Protein AF-A0A960HYE5-F1 (afdb_monomer)

Mean predicted aligned error: 8.83 Å

Secondary structure (DSSP, 8-state):
-----EEHHHHHHTSTT-EEES-TT-EE-EEESSTTT--TTEEEE--B-SS-BGGGGHHHHHHTT--EEEE-HHHHHHHHHHHHHHGGGSTTTT--EEE-S-HHHHHHHHHHHHTT-GGGGS------SSS-HHHHHHHHHHHHHHTT---EEEETTEEEETTEEE--SSSSPPSP-

Nearest PDB structures (foldseek):
  8g6p-assembly1_A  TM=8.801E-01  e=1.169E-14  Mycolicibacterium thermoresistibile
  2wtz-assembly4_D  TM=8.494E-01  e=2.724E-14  Mycobacterium tuberculosis H37Rv
  2xja-assembly1_A  TM=8.613E-01  e=2.046E-13  Mycobacterium tuberculosis H37Rv
  2xja-assembly3_C  TM=9.078E-01  e=6.599E-13  Mycobacterium tuberculosis H37Rv
  2xja-assembly4_D  TM=9.021E-01  e=9.750E-13  Mycobacterium tuberculosis H37Rv

Solvent-accessible surface area (backbone atoms only — not comparable to full-atom values): 9782 Å² total; per-residue (Å²): 123,77,57,56,67,41,35,46,44,64,54,25,77,73,38,89,79,35,40,69,46,70,60,38,78,47,57,34,47,47,40,22,65,50,43,90,72,30,42,74,33,13,27,34,40,34,40,79,52,100,87,50,55,31,70,82,40,44,52,54,18,45,75,38,28,30,61,31,36,30,22,25,68,68,52,51,50,53,36,48,54,41,19,71,74,56,36,86,76,23,76,57,32,87,50,18,30,42,34,25,82,44,39,72,74,43,42,53,58,52,34,32,57,39,40,57,37,60,69,82,78,46,92,82,84,89,74,79,68,97,67,63,36,67,58,52,53,52,51,51,51,52,52,37,52,75,69,73,41,89,53,70,49,74,28,84,92,17,34,32,51,76,83,48,80,42,91,51,98,43,50,68,72,72,69,69,80

Foldseek 3Di:
DFPPWDFQLRLQVQAPQKDKDADRRQTAQAEDADLVPAAARHAHEQADDPVDTSLVCLQSNVVRHHQEYEEEPVSVVVLDVQCVVVPCPGRNRRRMYTYHNHSLVCLQVSLCVRRVNVCVVDPDDDADDPDCSVVVQVVVVVVCVVVVHWDWDAAPQAIDTSRDGDHDPHRDDRRGD

Radius of gyration: 18.98 Å; Cα contacts (8 Å, |Δi|>4): 318; chains: 1; bounding box: 50×33×46 Å

Structure (mmCIF, N/CA/C/O backbone):
data_AF-A0A960HYE5-F1
#
_entry.id   AF-A0A960HYE5-F1
#
loop_
_atom_site.group_PDB
_atom_site.id
_atom_site.type_symbol
_atom_site.label_atom_id
_atom_site.label_alt_id
_atom_site.label_comp_id
_atom_site.label_asym_id
_atom_site.label_entity_id
_atom_site.label_seq_id
_atom_site.pdbx_PDB_ins_code
_atom_site.Cartn_x
_atom_site.Cartn_y
_atom_site.Cartn_z
_atom_site.occupancy
_atom_site.B_iso_or_equiv
_atom_site.auth_seq_id
_atom_site.auth_comp_id
_atom_site.auth_asym_id
_atom_site.auth_atom_id
_atom_site.pdbx_PDB_model_num
ATOM 1 N N . MET A 1 1 ? -9.010 -11.011 6.725 1.00 46.66 1 MET A N 1
ATOM 2 C CA . MET A 1 1 ? -9.413 -11.513 5.393 1.00 46.66 1 MET A CA 1
ATOM 3 C C . MET A 1 1 ? -8.390 -10.984 4.408 1.00 46.66 1 MET A C 1
ATOM 5 O O . MET A 1 1 ? -8.174 -9.784 4.412 1.00 46.66 1 MET A O 1
ATOM 9 N N . ASN A 1 2 ? -7.691 -11.858 3.686 1.00 51.50 2 ASN A N 1
ATOM 10 C CA . ASN A 1 2 ? -6.667 -11.463 2.716 1.00 51.50 2 ASN A CA 1
ATOM 11 C C . ASN A 1 2 ? -7.295 -11.556 1.316 1.00 51.50 2 ASN A C 1
ATOM 13 O O . ASN A 1 2 ? -7.945 -12.566 1.046 1.00 51.50 2 ASN A O 1
ATOM 17 N N . ALA A 1 3 ? -7.150 -10.542 0.454 1.00 63.94 3 ALA A N 1
ATOM 18 C CA . ALA A 1 3 ? -7.816 -10.501 -0.861 1.00 63.94 3 ALA A CA 1
ATOM 19 C C . ALA A 1 3 ? -7.322 -11.582 -1.844 1.00 63.94 3 ALA A C 1
ATOM 21 O O . ALA A 1 3 ? -7.897 -11.765 -2.914 1.00 63.94 3 ALA A O 1
ATOM 22 N N . GLY A 1 4 ? -6.266 -12.311 -1.473 1.00 80.25 4 GLY A N 1
ATOM 23 C CA . GLY A 1 4 ? -5.481 -13.107 -2.404 1.00 80.25 4 GLY A CA 1
ATOM 24 C C . GLY A 1 4 ? -4.597 -12.205 -3.279 1.00 80.25 4 GLY A C 1
ATOM 25 O O . GLY A 1 4 ? -4.815 -10.996 -3.335 1.00 80.25 4 GLY A O 1
ATOM 26 N N . PRO A 1 5 ? -3.571 -12.757 -3.943 1.00 90.19 5 PRO A N 1
ATOM 27 C CA . PRO A 1 5 ? -2.704 -11.965 -4.809 1.00 90.19 5 PRO A CA 1
ATOM 28 C C . PRO A 1 5 ? -3.471 -11.395 -6.015 1.00 90.19 5 PRO A C 1
ATOM 30 O O . PRO A 1 5 ? -4.193 -12.134 -6.690 1.00 90.19 5 PRO A O 1
ATOM 33 N N . ILE A 1 6 ? -3.279 -10.109 -6.316 1.00 94.38 6 ILE A N 1
ATOM 34 C CA . ILE A 1 6 ? -3.925 -9.383 -7.425 1.00 94.38 6 ILE A CA 1
ATOM 35 C C . ILE A 1 6 ? -2.892 -9.121 -8.520 1.00 94.38 6 ILE A C 1
ATOM 37 O O . ILE A 1 6 ? -1.729 -8.864 -8.219 1.00 94.38 6 ILE A O 1
ATOM 41 N N . ARG A 1 7 ? -3.287 -9.194 -9.797 1.00 96.88 7 ARG A N 1
ATOM 42 C CA . ARG A 1 7 ? -2.372 -8.857 -10.896 1.00 96.88 7 ARG A CA 1
ATOM 43 C C . ARG A 1 7 ? -2.086 -7.356 -10.945 1.00 96.88 7 ARG A C 1
ATOM 45 O O . ARG A 1 7 ? -2.981 -6.545 -10.711 1.00 96.88 7 ARG A O 1
ATOM 52 N N . LEU A 1 8 ? -0.861 -6.986 -11.299 1.00 97.00 8 LEU A N 1
ATOM 53 C CA . LEU A 1 8 ? -0.436 -5.588 -11.349 1.00 97.00 8 LEU A CA 1
ATOM 54 C C . LEU A 1 8 ? -1.254 -4.755 -12.351 1.00 97.00 8 LEU A C 1
ATOM 56 O O . LEU A 1 8 ? -1.610 -3.619 -12.052 1.00 97.00 8 LEU A O 1
ATOM 60 N N . ASP A 1 9 ? -1.622 -5.333 -13.496 1.00 97.00 9 ASP A N 1
ATOM 61 C CA . ASP A 1 9 ? -2.493 -4.690 -14.489 1.00 97.00 9 ASP A CA 1
ATOM 62 C C . ASP A 1 9 ? -3.921 -4.435 -13.979 1.00 97.00 9 ASP A C 1
ATOM 64 O O . ASP A 1 9 ? -4.491 -3.371 -14.219 1.00 97.00 9 ASP A O 1
ATOM 68 N N . GLN A 1 10 ? -4.484 -5.367 -13.211 1.00 95.75 10 GLN A N 1
ATOM 69 C CA . GLN A 1 10 ? -5.780 -5.196 -12.550 1.00 95.75 10 GLN A CA 1
ATOM 70 C C . GLN A 1 10 ? -5.730 -4.118 -11.463 1.00 95.75 10 GLN A C 1
ATOM 72 O O . GLN A 1 10 ? -6.685 -3.352 -11.299 1.00 95.75 10 GLN A O 1
ATOM 77 N N . LEU A 1 11 ? -4.619 -4.058 -10.723 1.00 95.00 11 LEU A N 1
ATOM 78 C CA . LEU A 1 11 ? -4.386 -3.021 -9.724 1.00 95.00 11 LEU A CA 1
ATOM 79 C C . LEU A 1 11 ? -4.294 -1.639 -10.388 1.00 95.00 11 LEU A C 1
ATOM 81 O O . LEU A 1 11 ? -4.984 -0.721 -9.950 1.00 95.00 11 LEU A O 1
ATOM 85 N N . ALA A 1 12 ? -3.529 -1.513 -11.478 1.00 96.19 12 ALA A N 1
ATOM 86 C CA . ALA A 1 12 ? -3.415 -0.277 -12.252 1.00 96.19 12 ALA A CA 1
ATOM 87 C C . ALA A 1 12 ? -4.769 0.191 -12.803 1.00 96.19 12 ALA A C 1
ATOM 89 O O . ALA A 1 12 ? -5.129 1.350 -12.640 1.00 96.19 12 ALA A O 1
ATOM 90 N N . ALA A 1 13 ? -5.577 -0.717 -13.358 1.00 95.31 13 ALA A N 1
ATOM 91 C CA . ALA A 1 13 ? -6.904 -0.384 -13.884 1.00 95.31 13 ALA A CA 1
ATOM 92 C C . ALA A 1 13 ? -7.879 0.176 -12.826 1.00 95.31 13 ALA A C 1
ATOM 94 O O . ALA A 1 13 ? -8.899 0.768 -13.174 1.00 95.31 13 ALA A O 1
ATOM 95 N N . SER A 1 14 ? -7.584 -0.017 -11.537 1.00 91.94 14 SER A N 1
ATOM 96 C CA . SER A 1 14 ? -8.400 0.466 -10.418 1.00 91.94 14 SER A CA 1
ATOM 97 C C . SER A 1 14 ? -7.928 1.808 -9.844 1.00 91.94 14 SER A C 1
ATOM 99 O O . SER A 1 14 ? -8.528 2.293 -8.882 1.00 91.94 14 SER A O 1
ATOM 101 N N . ILE A 1 15 ? -6.850 2.385 -10.382 1.00 94.12 15 ILE A N 1
ATOM 102 C CA . ILE A 1 15 ? -6.220 3.614 -9.894 1.00 94.12 15 ILE A CA 1
ATOM 103 C C . ILE A 1 15 ? -6.166 4.612 -11.049 1.00 94.12 15 ILE A C 1
ATOM 105 O O . ILE A 1 15 ? -5.598 4.344 -12.105 1.00 94.12 15 ILE A O 1
ATOM 109 N N . GLU A 1 16 ? -6.772 5.780 -10.856 1.00 92.31 16 GLU A N 1
ATOM 110 C CA . GLU A 1 16 ? -6.811 6.815 -11.886 1.00 92.31 16 GLU A CA 1
ATOM 111 C C . GLU A 1 16 ? -5.399 7.309 -12.234 1.00 92.31 16 GLU A C 1
ATOM 113 O O . GLU A 1 16 ? -4.594 7.618 -11.355 1.00 92.31 16 GLU A O 1
ATOM 118 N N . GLY A 1 17 ? -5.093 7.354 -13.533 1.00 93.25 17 GLY A N 1
ATOM 119 C CA . GLY A 1 17 ? -3.786 7.775 -14.040 1.00 93.25 17 GLY A CA 1
ATOM 120 C C . GLY A 1 17 ? -2.656 6.763 -13.829 1.00 93.25 17 GLY A C 1
ATOM 121 O O . GLY A 1 17 ? -1.512 7.084 -14.142 1.00 93.25 17 GLY A O 1
ATOM 122 N N . ALA A 1 18 ? -2.944 5.561 -13.316 1.00 96.50 18 ALA A N 1
ATOM 123 C CA . ALA A 1 18 ? -1.938 4.520 -13.171 1.00 96.50 18 ALA A CA 1
ATOM 124 C C . ALA A 1 18 ? -1.653 3.802 -14.497 1.00 96.50 18 ALA A C 1
ATOM 126 O O . ALA A 1 18 ? -2.545 3.556 -15.310 1.00 96.50 18 ALA A O 1
ATOM 127 N N . MET A 1 19 ? -0.397 3.412 -14.686 1.00 96.94 19 MET A N 1
ATOM 128 C CA . MET A 1 19 ? 0.080 2.630 -15.820 1.00 96.94 19 MET A CA 1
ATOM 129 C C . MET A 1 19 ? 0.977 1.494 -15.335 1.00 96.94 19 MET A C 1
ATOM 131 O O . MET A 1 19 ? 1.519 1.532 -14.230 1.00 96.94 19 MET A O 1
ATOM 135 N N . VAL A 1 20 ? 1.150 0.478 -16.177 1.00 96.56 20 VAL A N 1
ATOM 136 C CA . VAL A 1 20 ? 2.101 -0.606 -15.926 1.00 96.56 20 VAL A CA 1
ATOM 137 C C . VAL A 1 20 ? 3.282 -0.477 -16.875 1.00 96.56 20 VAL A C 1
ATOM 139 O O . VAL A 1 20 ? 3.093 -0.343 -18.082 1.00 96.56 20 VAL A O 1
ATOM 142 N N . SER A 1 21 ? 4.487 -0.577 -16.323 1.00 94.00 21 SER A N 1
ATOM 143 C CA . SER A 1 21 ? 5.726 -0.785 -17.069 1.00 94.00 21 SER A CA 1
ATOM 144 C C . SER A 1 21 ? 6.270 -2.185 -16.766 1.00 94.00 21 SER A C 1
ATOM 146 O O . SER A 1 21 ? 6.316 -2.596 -15.607 1.00 94.00 21 SER A O 1
ATOM 148 N N . GLY A 1 22 ? 6.653 -2.949 -17.792 1.00 91.25 22 GLY A N 1
ATOM 149 C CA . GLY A 1 22 ? 7.075 -4.349 -17.646 1.00 91.25 22 GLY A CA 1
ATOM 150 C C . GLY A 1 22 ? 5.911 -5.352 -17.607 1.00 91.25 22 GLY A C 1
ATOM 151 O O . GLY A 1 22 ? 4.874 -5.142 -18.237 1.00 91.25 22 GLY A O 1
ATOM 152 N N . ASP A 1 23 ? 6.093 -6.477 -16.908 1.00 93.25 23 ASP A N 1
ATOM 153 C CA . ASP A 1 23 ? 5.102 -7.563 -16.866 1.00 93.25 23 ASP A CA 1
ATOM 154 C C . ASP A 1 23 ? 3.913 -7.251 -15.938 1.00 93.25 23 ASP A C 1
ATOM 156 O O . ASP A 1 23 ? 3.986 -7.394 -14.718 1.00 93.25 23 ASP A O 1
ATOM 160 N N . GLY A 1 24 ? 2.773 -6.884 -16.526 1.00 93.75 24 GLY A N 1
ATOM 161 C CA . GLY A 1 24 ? 1.528 -6.644 -15.791 1.00 93.75 24 GLY A CA 1
ATOM 162 C C . GLY A 1 24 ? 0.830 -7.892 -15.247 1.00 93.75 24 GLY A C 1
ATOM 163 O O . GLY A 1 24 ? -0.105 -7.763 -14.455 1.00 93.75 24 GLY A O 1
ATOM 164 N N . ALA A 1 25 ? 1.245 -9.100 -15.641 1.00 96.06 25 ALA A N 1
ATOM 165 C CA . ALA A 1 25 ? 0.668 -10.343 -15.135 1.00 96.06 25 ALA A CA 1
ATOM 166 C C . ALA A 1 25 ? 1.220 -10.759 -13.763 1.00 96.06 25 ALA A C 1
ATOM 168 O O . ALA A 1 25 ? 0.642 -11.655 -13.134 1.00 96.06 25 ALA A O 1
ATOM 169 N N . VAL A 1 26 ? 2.282 -10.101 -13.278 1.00 96.31 26 VAL A N 1
ATOM 170 C CA . VAL A 1 26 ? 2.828 -10.342 -11.940 1.00 96.31 26 VAL A CA 1
ATOM 171 C C . VAL A 1 26 ? 1.752 -10.137 -10.877 1.00 96.31 26 VAL A C 1
ATOM 173 O O . VAL A 1 26 ? 0.925 -9.226 -10.965 1.00 96.31 26 VAL A O 1
ATOM 176 N N . LYS A 1 27 ? 1.743 -11.011 -9.870 1.00 96.25 27 LYS A N 1
ATOM 177 C CA . LYS A 1 27 ? 0.773 -10.966 -8.777 1.00 96.25 27 LYS A CA 1
ATOM 178 C C . LYS A 1 27 ? 1.406 -10.364 -7.534 1.00 96.25 27 LYS A C 1
ATOM 180 O O . LYS A 1 27 ? 2.433 -10.860 -7.084 1.00 96.25 27 LYS A O 1
ATOM 185 N N . VAL A 1 28 ? 0.747 -9.364 -6.964 1.00 95.56 28 VAL A N 1
ATOM 186 C CA . VAL A 1 28 ? 1.149 -8.680 -5.733 1.00 95.56 28 VAL A CA 1
ATOM 187 C C . VAL A 1 28 ? 0.170 -8.990 -4.605 1.00 95.56 28 VAL A C 1
ATOM 189 O O . VAL A 1 28 ? -1.043 -9.042 -4.823 1.00 95.56 28 VAL A O 1
ATOM 192 N N . SER A 1 29 ? 0.687 -9.234 -3.401 1.00 91.31 29 SER A N 1
ATOM 193 C CA . SER A 1 29 ? -0.123 -9.619 -2.235 1.00 91.31 29 SER A CA 1
ATOM 194 C C . SER A 1 29 ? -0.239 -8.548 -1.155 1.00 91.31 29 SER A C 1
ATOM 196 O O . SER A 1 29 ? -1.277 -8.476 -0.500 1.00 91.31 29 SER A O 1
ATOM 198 N N . ARG A 1 30 ? 0.803 -7.741 -0.941 1.00 92.31 30 ARG A N 1
ATOM 199 C CA . ARG A 1 30 ? 0.840 -6.659 0.062 1.00 92.31 30 ARG A CA 1
ATOM 200 C C . ARG A 1 30 ? 1.613 -5.450 -0.475 1.00 92.31 30 ARG A C 1
ATOM 202 O O . ARG A 1 30 ? 2.126 -5.517 -1.592 1.00 92.31 30 ARG A O 1
ATOM 209 N N . LEU A 1 31 ? 1.669 -4.360 0.290 1.00 94.56 31 LEU A N 1
ATOM 210 C CA . LEU A 1 31 ? 2.230 -3.073 -0.121 1.00 94.56 31 LEU A CA 1
ATOM 211 C C . LEU A 1 31 ? 3.345 -2.623 0.830 1.00 94.56 31 LEU A C 1
ATOM 213 O O . LEU A 1 31 ? 3.115 -1.771 1.653 1.00 94.56 31 LEU A O 1
ATOM 217 N N . ALA A 1 32 ? 4.586 -3.072 0.744 1.00 93.12 32 ALA A N 1
ATOM 218 C CA . ALA A 1 32 ? 5.593 -2.564 1.685 1.00 93.12 32 ALA A CA 1
ATOM 219 C C . ALA A 1 32 ? 6.054 -1.122 1.354 1.00 93.12 32 ALA A C 1
ATOM 221 O O . ALA A 1 32 ? 6.344 -0.811 0.201 1.00 93.12 32 ALA A O 1
ATOM 222 N N . MET A 1 33 ? 6.195 -0.249 2.360 1.00 91.00 33 MET A N 1
ATOM 223 C CA . MET A 1 33 ? 6.845 1.076 2.227 1.00 91.00 33 MET A CA 1
ATOM 224 C C . MET A 1 33 ? 8.255 1.121 2.833 1.00 91.00 33 MET A C 1
ATOM 226 O O . MET A 1 33 ? 9.074 1.948 2.438 1.00 91.00 33 MET A O 1
ATOM 230 N N . ASP A 1 34 ? 8.547 0.245 3.794 1.00 91.06 34 ASP A N 1
ATOM 231 C CA . ASP A 1 34 ? 9.875 0.078 4.381 1.00 91.06 34 ASP A CA 1
ATOM 232 C C . ASP A 1 34 ? 10.519 -1.167 3.774 1.00 91.06 34 ASP A C 1
ATOM 234 O O . ASP A 1 34 ? 9.966 -2.265 3.859 1.00 91.06 34 ASP A O 1
ATOM 238 N N . SER A 1 35 ? 11.696 -1.019 3.157 1.00 91.38 35 SER A N 1
ATOM 239 C CA . SER A 1 35 ? 12.356 -2.145 2.496 1.00 91.38 35 SER A CA 1
ATOM 240 C C . SER A 1 35 ? 12.697 -3.270 3.470 1.00 91.38 35 SER A C 1
ATOM 242 O O . SER A 1 35 ? 12.802 -4.414 3.042 1.00 91.38 35 SER A O 1
ATOM 244 N N . ARG A 1 36 ? 12.837 -2.976 4.769 1.00 91.75 36 ARG A N 1
ATOM 245 C CA . ARG A 1 36 ? 13.118 -3.958 5.829 1.00 91.75 36 ARG A CA 1
ATOM 246 C C . ARG A 1 36 ? 11.906 -4.816 6.190 1.00 91.75 36 ARG A C 1
ATOM 248 O O . ARG A 1 36 ? 12.086 -5.878 6.773 1.00 91.75 36 ARG A O 1
ATOM 255 N N . GLU A 1 37 ? 10.703 -4.353 5.862 1.00 91.75 37 GLU A N 1
ATOM 256 C CA . GLU A 1 37 ? 9.435 -5.038 6.143 1.00 91.75 37 GLU A CA 1
ATOM 257 C C . GLU A 1 37 ? 8.880 -5.782 4.921 1.00 91.75 37 GLU A C 1
ATOM 259 O O . GLU A 1 37 ? 7.870 -6.475 5.032 1.00 91.75 37 GLU A O 1
ATOM 264 N N . VAL A 1 38 ? 9.544 -5.660 3.767 1.00 95.31 38 VAL A N 1
ATOM 265 C CA . VAL A 1 38 ? 9.184 -6.368 2.535 1.00 95.31 38 VAL A CA 1
ATOM 266 C C . VAL A 1 38 ? 9.215 -7.877 2.752 1.00 95.31 38 VAL A C 1
ATOM 268 O O . VAL A 1 38 ? 10.191 -8.427 3.268 1.00 95.31 38 VAL A O 1
ATOM 271 N N . LEU A 1 39 ? 8.167 -8.543 2.275 1.00 93.38 39 LEU A N 1
ATOM 272 C CA . LEU A 1 39 ? 8.074 -9.991 2.180 1.00 93.38 39 LEU A CA 1
ATOM 273 C C . LEU A 1 39 ? 7.969 -10.451 0.714 1.00 93.38 39 LEU A C 1
ATOM 275 O O . LEU A 1 39 ? 7.611 -9.669 -0.173 1.00 93.38 39 LEU A O 1
ATOM 279 N N . PRO A 1 40 ? 8.241 -11.741 0.433 1.00 94.94 40 PRO A N 1
ATOM 280 C CA . PRO A 1 40 ? 8.040 -12.309 -0.893 1.00 94.94 40 PRO A CA 1
ATOM 281 C C . PRO A 1 40 ? 6.613 -12.098 -1.418 1.00 94.94 40 PRO A C 1
ATOM 283 O O . PRO A 1 40 ? 5.646 -12.533 -0.792 1.00 94.94 40 PRO A O 1
ATOM 286 N N . GLY A 1 41 ? 6.497 -11.488 -2.601 1.00 93.88 41 GLY A N 1
ATOM 287 C CA . GLY A 1 41 ? 5.209 -11.196 -3.249 1.00 93.88 41 GLY A CA 1
ATOM 288 C C . GLY A 1 41 ? 4.693 -9.771 -3.035 1.00 93.88 41 GLY A C 1
ATOM 289 O O . GLY A 1 41 ? 3.614 -9.430 -3.528 1.00 93.88 41 GLY A O 1
ATOM 290 N N . ASP A 1 42 ? 5.444 -8.928 -2.331 1.00 95.94 42 ASP A N 1
ATOM 291 C CA . ASP A 1 42 ? 5.020 -7.563 -2.043 1.00 95.94 42 ASP A CA 1
ATOM 292 C C . ASP A 1 42 ? 5.262 -6.607 -3.218 1.00 95.94 42 ASP A C 1
ATOM 294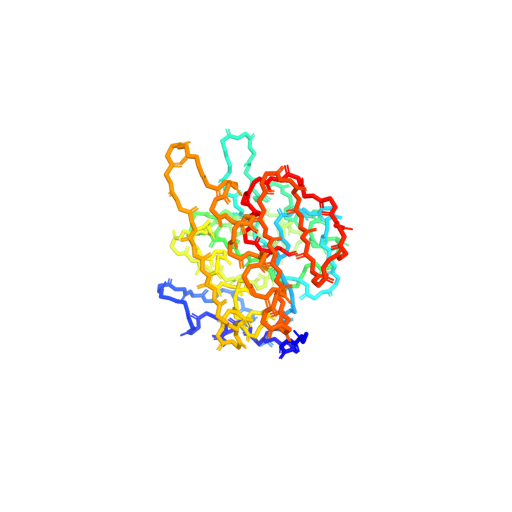 O O . ASP A 1 42 ? 6.198 -6.747 -4.012 1.00 95.94 42 ASP A O 1
ATOM 298 N N . LEU A 1 43 ? 4.396 -5.600 -3.299 1.00 96.69 43 LEU A N 1
ATOM 299 C CA . LEU A 1 43 ? 4.596 -4.379 -4.064 1.00 96.69 43 LEU A CA 1
ATOM 300 C C . LEU A 1 43 ? 5.345 -3.384 -3.174 1.00 96.69 43 LEU A C 1
ATOM 302 O O . LEU A 1 43 ? 4.814 -2.978 -2.144 1.00 96.69 43 LEU A O 1
ATOM 306 N N . PHE A 1 44 ? 6.554 -2.978 -3.553 1.00 96.88 44 PHE A N 1
ATOM 307 C CA . PHE A 1 44 ? 7.307 -1.983 -2.787 1.00 96.88 44 PHE A CA 1
ATOM 308 C C . PHE A 1 44 ? 6.993 -0.563 -3.269 1.00 96.88 44 PHE A C 1
ATOM 310 O O . PHE A 1 44 ? 7.216 -0.238 -4.434 1.00 96.88 44 PHE A O 1
ATOM 317 N N . ALA A 1 45 ? 6.482 0.292 -2.387 1.00 95.88 45 ALA A N 1
ATOM 318 C CA . ALA A 1 45 ? 6.159 1.678 -2.698 1.00 95.88 45 ALA A CA 1
ATOM 319 C C . ALA A 1 45 ? 7.372 2.596 -2.515 1.00 95.88 45 ALA A C 1
ATOM 321 O O . ALA A 1 45 ? 7.808 2.881 -1.399 1.00 95.88 45 ALA A O 1
ATOM 322 N N . CYS A 1 46 ? 7.877 3.129 -3.625 1.00 93.50 46 CYS A N 1
ATOM 323 C CA . CYS A 1 46 ? 8.966 4.095 -3.644 1.00 93.50 46 CYS A CA 1
ATOM 324 C C . CYS A 1 46 ? 8.426 5.497 -3.345 1.00 93.50 46 CYS A C 1
ATOM 326 O O . CYS A 1 46 ? 8.292 6.346 -4.224 1.00 93.50 46 CYS A O 1
ATOM 328 N N . VAL A 1 47 ? 8.075 5.737 -2.084 1.00 89.94 47 VAL A N 1
ATOM 329 C CA . VAL A 1 47 ? 7.576 7.040 -1.645 1.00 89.94 47 VAL A CA 1
ATOM 330 C C . VAL A 1 47 ? 8.739 8.024 -1.539 1.00 89.94 47 VAL A C 1
ATOM 332 O O . VAL A 1 47 ? 9.719 7.774 -0.835 1.00 89.94 47 VAL A O 1
ATOM 335 N N . ARG A 1 48 ? 8.614 9.190 -2.176 1.00 82.50 48 ARG A N 1
ATOM 336 C CA . ARG A 1 48 ? 9.519 10.317 -1.933 1.00 82.50 48 ARG A CA 1
ATOM 337 C C . ARG A 1 48 ? 9.194 10.966 -0.587 1.00 82.50 48 ARG A C 1
ATOM 339 O O . ARG A 1 48 ? 8.059 11.375 -0.319 1.00 82.50 48 ARG A O 1
ATOM 346 N N . GLY A 1 49 ? 10.179 10.992 0.304 1.00 69.94 49 GLY A N 1
ATOM 347 C CA . GLY A 1 49 ? 10.104 11.660 1.599 1.00 69.94 49 GLY A CA 1
ATOM 348 C C . GLY A 1 49 ? 10.983 12.907 1.648 1.00 69.94 49 GLY A C 1
ATOM 349 O O . GLY A 1 49 ? 11.841 13.113 0.799 1.00 69.94 49 GLY A O 1
ATOM 350 N N . GLU A 1 50 ? 10.817 13.716 2.696 1.00 61.97 50 GLU A N 1
ATOM 351 C CA . GLU A 1 50 ? 11.649 14.912 2.926 1.00 61.97 50 GLU A CA 1
ATOM 352 C C . GLU A 1 50 ? 13.122 14.580 3.222 1.00 61.97 50 GLU A C 1
ATOM 354 O O . GLU A 1 50 ? 13.999 15.414 3.021 1.00 61.97 50 GLU A O 1
ATOM 359 N N . ARG A 1 51 ? 13.399 13.370 3.733 1.00 60.53 51 ARG A N 1
ATOM 360 C CA . ARG A 1 51 ? 14.747 12.932 4.144 1.00 60.53 51 ARG A CA 1
ATOM 361 C C . ARG A 1 51 ? 15.361 11.856 3.254 1.00 60.53 51 ARG A C 1
ATOM 363 O O . ARG A 1 51 ? 16.581 11.768 3.194 1.00 60.53 51 ARG A O 1
ATOM 370 N N . PHE A 1 52 ? 14.536 11.033 2.612 1.00 68.12 52 PHE A N 1
ATOM 371 C CA . PHE A 1 52 ? 14.988 9.882 1.835 1.00 68.12 52 PHE A CA 1
ATOM 372 C C . PHE A 1 52 ? 14.090 9.681 0.615 1.00 68.12 52 PHE A C 1
ATOM 374 O O . PHE A 1 52 ? 12.874 9.876 0.700 1.00 68.12 52 PHE A O 1
ATOM 381 N N . ASP A 1 53 ? 14.692 9.268 -0.498 1.00 81.69 53 ASP A N 1
ATOM 382 C CA . ASP A 1 53 ? 13.977 8.879 -1.713 1.00 81.69 53 ASP A CA 1
ATOM 383 C C . ASP A 1 53 ? 13.821 7.351 -1.721 1.00 81.69 53 ASP A C 1
ATOM 385 O O . ASP A 1 53 ? 14.815 6.621 -1.668 1.00 81.69 53 ASP A O 1
ATOM 389 N N . GLY A 1 54 ? 12.580 6.856 -1.770 1.00 81.31 54 GLY A N 1
ATOM 390 C CA . GLY A 1 54 ? 12.270 5.424 -1.761 1.00 81.31 54 GLY A CA 1
ATOM 391 C C . GLY A 1 54 ? 12.970 4.624 -2.867 1.00 81.31 54 GLY A C 1
ATOM 392 O O . GLY A 1 54 ? 13.237 3.436 -2.681 1.00 81.31 54 GLY A O 1
ATOM 393 N N . ILE A 1 55 ? 13.350 5.271 -3.975 1.00 87.62 55 ILE A N 1
ATOM 394 C CA . ILE A 1 55 ? 14.120 4.646 -5.063 1.00 87.62 55 ILE A CA 1
ATOM 395 C C . ILE A 1 55 ? 15.462 4.091 -4.561 1.00 87.62 55 ILE A C 1
ATOM 397 O O . ILE A 1 55 ? 15.916 3.044 -5.023 1.00 87.62 55 ILE A O 1
ATOM 401 N N . GLN A 1 56 ? 16.080 4.733 -3.565 1.00 88.69 56 GLN A N 1
ATOM 402 C CA . GLN A 1 56 ? 17.370 4.311 -3.005 1.00 88.69 56 GLN A CA 1
ATOM 403 C C . GLN A 1 56 ? 17.310 2.923 -2.348 1.00 88.69 56 GLN A C 1
ATOM 405 O O . GLN A 1 56 ? 18.332 2.250 -2.226 1.00 88.69 56 GLN A O 1
ATOM 410 N N . PHE A 1 57 ? 16.116 2.475 -1.951 1.00 90.69 57 PHE A N 1
ATOM 411 C CA . PHE A 1 57 ? 15.905 1.206 -1.260 1.00 90.69 57 PHE A CA 1
ATOM 412 C C . PHE A 1 57 ? 15.389 0.087 -2.167 1.00 90.69 57 PHE A C 1
ATOM 414 O O . PHE A 1 57 ? 15.204 -1.033 -1.692 1.00 90.69 57 PHE A O 1
ATOM 421 N N . VAL A 1 58 ? 15.218 0.342 -3.470 1.00 91.75 58 VAL A N 1
ATOM 422 C CA . VAL A 1 58 ? 14.733 -0.654 -4.442 1.00 91.75 58 VAL A CA 1
ATOM 423 C C . VAL A 1 58 ? 15.579 -1.924 -4.408 1.00 91.75 58 VAL A C 1
ATOM 425 O O . VAL A 1 58 ? 15.030 -3.016 -4.308 1.00 91.75 58 VAL A O 1
ATOM 428 N N . ALA A 1 59 ? 16.909 -1.808 -4.397 1.00 90.44 59 ALA A N 1
ATOM 429 C CA . ALA A 1 59 ? 17.794 -2.973 -4.333 1.00 90.44 59 ALA A CA 1
ATOM 430 C C . ALA A 1 59 ? 17.530 -3.845 -3.089 1.00 90.44 59 ALA A C 1
ATOM 432 O O . ALA A 1 59 ? 17.445 -5.067 -3.190 1.00 90.44 59 ALA A O 1
ATOM 433 N N . SER A 1 60 ? 17.353 -3.211 -1.924 1.00 92.25 60 SER A N 1
ATOM 434 C CA . SER A 1 60 ? 17.037 -3.906 -0.671 1.00 92.25 60 SER A CA 1
ATOM 435 C C . SER A 1 60 ? 15.649 -4.539 -0.710 1.00 92.25 60 SER A C 1
ATOM 437 O O . SER A 1 60 ? 15.489 -5.656 -0.233 1.00 92.25 60 SER A O 1
ATOM 439 N N . ALA A 1 61 ? 14.654 -3.847 -1.263 1.00 93.62 61 ALA A N 1
ATOM 440 C CA . ALA A 1 61 ? 13.298 -4.367 -1.366 1.00 93.62 61 ALA A CA 1
ATOM 441 C C . ALA A 1 61 ? 13.237 -5.598 -2.284 1.00 93.62 61 ALA A C 1
ATOM 443 O O . ALA A 1 61 ? 12.644 -6.612 -1.926 1.00 93.62 61 ALA A O 1
ATOM 444 N N . LEU A 1 62 ? 13.914 -5.555 -3.433 1.00 93.00 62 LEU A N 1
ATOM 445 C CA . LEU A 1 62 ? 14.001 -6.696 -4.348 1.00 93.00 62 LEU A CA 1
ATOM 446 C C . LEU A 1 62 ? 14.712 -7.887 -3.703 1.00 93.00 62 LEU A C 1
ATOM 448 O O . LEU A 1 62 ? 14.233 -9.013 -3.811 1.00 93.00 62 LEU A O 1
ATOM 452 N N . ALA A 1 63 ? 15.808 -7.642 -2.976 1.00 91.44 63 ALA A N 1
ATOM 453 C CA . ALA A 1 63 ? 16.511 -8.688 -2.233 1.00 91.44 63 ALA A CA 1
ATOM 454 C C . ALA A 1 63 ? 15.626 -9.354 -1.161 1.00 91.44 63 ALA A C 1
ATOM 456 O O . ALA A 1 63 ? 15.768 -10.548 -0.907 1.00 91.44 63 ALA A O 1
ATOM 457 N N . ASN A 1 64 ? 14.688 -8.602 -0.579 1.00 93.50 64 ASN A N 1
ATOM 458 C CA . ASN A 1 64 ? 13.729 -9.096 0.412 1.00 93.50 64 ASN A CA 1
ATOM 459 C C . ASN A 1 64 ? 12.471 -9.738 -0.211 1.00 93.50 64 ASN A C 1
ATOM 461 O O . ASN A 1 64 ? 11.648 -10.301 0.510 1.00 93.50 64 ASN A O 1
ATOM 465 N N . GLY A 1 65 ? 12.339 -9.721 -1.542 1.00 93.44 65 GLY A N 1
ATOM 466 C CA . GLY A 1 65 ? 11.295 -10.450 -2.267 1.00 93.44 65 GLY A CA 1
ATOM 467 C C . GLY A 1 65 ? 10.171 -9.594 -2.849 1.00 93.44 65 GLY A C 1
ATOM 468 O O . GLY A 1 65 ? 9.140 -10.153 -3.238 1.00 93.44 65 GLY A O 1
ATOM 469 N N . ALA A 1 66 ? 10.352 -8.274 -2.954 1.00 95.62 66 ALA A N 1
ATOM 470 C CA . ALA A 1 66 ? 9.435 -7.444 -3.729 1.00 95.62 66 ALA A CA 1
ATOM 471 C C . ALA A 1 66 ? 9.384 -7.934 -5.186 1.00 95.62 66 ALA A C 1
ATOM 473 O O . ALA A 1 66 ? 10.418 -8.133 -5.825 1.00 95.62 66 ALA A O 1
ATOM 474 N N . VAL A 1 67 ? 8.174 -8.119 -5.712 1.00 96.00 67 VAL A N 1
ATOM 475 C CA . VAL A 1 67 ? 7.943 -8.623 -7.081 1.00 96.00 67 VAL A CA 1
ATOM 476 C C . VAL A 1 67 ? 7.562 -7.515 -8.061 1.00 96.00 67 VAL A C 1
ATOM 478 O O . VAL A 1 67 ? 7.580 -7.728 -9.271 1.00 96.00 67 VAL A O 1
ATOM 481 N N . ALA A 1 68 ? 7.216 -6.338 -7.541 1.00 96.56 68 ALA A N 1
ATOM 482 C CA . ALA A 1 68 ? 6.915 -5.142 -8.310 1.00 96.56 68 ALA A CA 1
ATOM 483 C C . ALA A 1 68 ? 7.214 -3.881 -7.485 1.00 96.56 68 ALA A C 1
ATOM 485 O O . ALA A 1 68 ? 7.314 -3.939 -6.255 1.00 96.56 68 ALA A O 1
ATOM 486 N N . LEU A 1 69 ? 7.314 -2.735 -8.158 1.00 96.56 69 LEU A N 1
ATOM 487 C CA . LEU A 1 69 ? 7.552 -1.425 -7.540 1.00 96.56 69 LEU A CA 1
ATOM 488 C C . LEU A 1 69 ? 6.387 -0.472 -7.835 1.00 96.56 69 LEU A C 1
ATOM 490 O O . LEU A 1 69 ? 5.874 -0.480 -8.949 1.00 96.56 69 LEU A O 1
ATOM 494 N N . ALA A 1 70 ? 5.985 0.371 -6.885 1.00 96.69 70 ALA A N 1
ATOM 495 C CA . ALA A 1 70 ? 5.100 1.509 -7.142 1.00 96.69 70 ALA A CA 1
ATOM 496 C C . ALA A 1 70 ? 5.923 2.802 -7.154 1.00 96.69 70 ALA A C 1
ATOM 498 O O . ALA A 1 70 ? 6.581 3.124 -6.165 1.00 96.69 70 ALA A O 1
ATOM 499 N N . VAL A 1 71 ? 5.904 3.519 -8.277 1.00 95.50 71 VAL A N 1
ATOM 500 C CA . VAL A 1 71 ? 6.773 4.676 -8.559 1.00 95.50 71 VAL A CA 1
ATOM 501 C C . VAL A 1 71 ? 5.985 5.800 -9.228 1.00 95.50 71 VAL A C 1
ATOM 503 O O . VAL A 1 71 ? 4.913 5.564 -9.783 1.00 95.50 71 VAL A O 1
ATOM 506 N N . ASP A 1 72 ? 6.514 7.021 -9.180 1.00 94.56 72 ASP A N 1
ATOM 507 C CA . ASP A 1 72 ? 6.048 8.122 -10.024 1.00 94.56 72 ASP A CA 1
ATOM 508 C C . ASP A 1 72 ? 6.734 8.086 -11.405 1.00 94.56 72 ASP A C 1
ATOM 510 O O . ASP A 1 72 ? 7.581 7.229 -11.679 1.00 94.56 72 ASP A O 1
ATOM 514 N N . ALA A 1 73 ? 6.348 9.000 -12.300 1.00 92.25 73 ALA A N 1
ATOM 515 C CA . ALA A 1 73 ? 6.912 9.073 -13.651 1.00 92.25 73 ALA A CA 1
ATOM 516 C C . ALA A 1 73 ? 8.434 9.318 -13.647 1.00 92.25 73 ALA A C 1
ATOM 518 O O . ALA A 1 73 ? 9.162 8.733 -14.449 1.00 92.25 73 ALA A O 1
ATOM 519 N N . ASP A 1 74 ? 8.925 10.139 -12.717 1.00 90.56 74 ASP A N 1
ATOM 520 C CA . ASP A 1 74 ? 10.357 10.395 -12.555 1.00 90.56 74 ASP A CA 1
ATOM 521 C C . ASP A 1 74 ? 11.101 9.137 -12.092 1.00 90.56 74 ASP A C 1
ATOM 523 O O . ASP A 1 74 ? 12.183 8.828 -12.590 1.00 90.56 74 ASP A O 1
ATOM 527 N N . GLY A 1 75 ? 10.532 8.399 -11.138 1.00 89.56 75 GLY A N 1
ATOM 528 C CA . GLY A 1 75 ? 11.096 7.158 -10.634 1.00 89.56 75 GLY A CA 1
ATOM 529 C C . GLY A 1 75 ? 11.119 6.059 -11.686 1.00 89.56 75 GLY A C 1
ATOM 530 O O 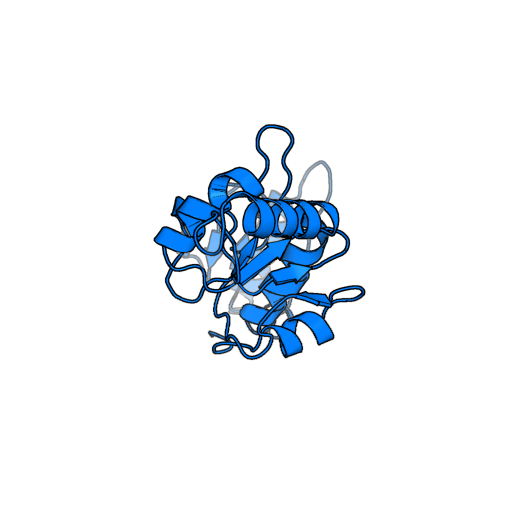. GLY A 1 75 ? 12.114 5.344 -11.797 1.00 89.56 75 GLY A O 1
ATOM 531 N N . ASP A 1 76 ? 10.075 5.967 -12.510 1.00 91.12 76 ASP A N 1
ATOM 532 C CA . ASP A 1 76 ? 10.050 5.077 -13.672 1.00 91.12 76 ASP A CA 1
ATOM 533 C C . ASP A 1 76 ? 11.169 5.416 -14.670 1.00 91.12 76 ASP A C 1
ATOM 535 O O . ASP A 1 76 ? 11.891 4.518 -15.116 1.00 91.12 76 ASP A O 1
ATOM 539 N N . ALA A 1 77 ? 11.379 6.704 -14.960 1.00 88.38 77 ALA A N 1
ATOM 540 C CA . ALA A 1 77 ? 12.455 7.161 -15.836 1.00 88.38 77 ALA A CA 1
ATOM 541 C C . ALA A 1 77 ? 13.847 6.851 -15.255 1.00 88.38 77 ALA A C 1
ATOM 543 O O . ALA A 1 77 ? 14.703 6.318 -15.962 1.00 88.38 77 ALA A O 1
ATOM 544 N N . LEU A 1 78 ? 14.063 7.109 -13.960 1.00 86.31 78 LEU A N 1
ATOM 545 C CA . LEU A 1 78 ? 15.324 6.815 -13.268 1.00 86.31 78 LEU A CA 1
ATOM 546 C C . LEU A 1 78 ? 15.654 5.319 -13.278 1.00 86.31 78 LEU A C 1
ATOM 548 O O . LEU A 1 78 ? 16.795 4.943 -13.535 1.00 86.31 78 LEU A O 1
ATOM 552 N N . LEU A 1 79 ? 14.663 4.463 -13.018 1.00 85.19 79 LEU A N 1
ATOM 553 C CA . LEU A 1 79 ? 14.833 3.008 -13.033 1.00 85.19 79 LEU A CA 1
ATOM 554 C C . LEU A 1 79 ? 15.004 2.440 -14.449 1.00 85.19 79 LEU A C 1
ATOM 556 O O . LEU A 1 79 ? 15.541 1.346 -14.613 1.00 85.19 79 LEU A O 1
ATOM 560 N N . SER A 1 80 ? 14.544 3.162 -15.471 1.00 80.62 80 SER A N 1
ATOM 561 C CA . SER A 1 80 ? 14.758 2.793 -16.874 1.00 80.62 80 SER A CA 1
ATOM 562 C C . SER A 1 80 ? 16.167 3.169 -17.343 1.00 80.62 80 SER A C 1
ATOM 564 O O . SER A 1 80 ? 16.868 2.324 -17.889 1.00 80.62 80 SER A O 1
ATOM 566 N N . ASP A 1 81 ? 16.642 4.382 -17.038 1.00 73.00 81 ASP A N 1
ATOM 567 C CA . ASP A 1 81 ? 17.999 4.835 -17.396 1.00 73.00 81 ASP A CA 1
ATOM 568 C C . ASP A 1 81 ? 19.089 4.013 -16.678 1.00 73.00 81 ASP A C 1
ATOM 570 O O . ASP A 1 81 ? 20.132 3.694 -17.254 1.00 73.00 81 ASP A O 1
ATOM 574 N N . THR A 1 82 ? 18.855 3.587 -15.431 1.00 63.84 82 THR A N 1
ATOM 575 C CA . THR A 1 82 ? 19.797 2.706 -14.718 1.00 63.84 82 THR A CA 1
ATOM 576 C C . THR A 1 82 ? 19.859 1.291 -15.289 1.00 63.84 82 THR A C 1
ATOM 578 O O . THR A 1 82 ? 20.914 0.659 -15.166 1.00 63.84 82 THR A O 1
ATOM 581 N N . ALA A 1 83 ? 18.787 0.800 -15.918 1.00 60.38 83 ALA A N 1
ATOM 582 C CA . ALA A 1 83 ? 18.776 -0.482 -16.622 1.00 60.38 83 ALA A CA 1
ATOM 583 C C . ALA A 1 83 ? 19.602 -0.420 -17.917 1.00 60.38 83 ALA A C 1
ATOM 585 O O . ALA A 1 83 ? 20.368 -1.340 -18.206 1.00 60.38 83 ALA A O 1
ATOM 586 N N . ASP A 1 84 ? 19.519 0.695 -18.645 1.00 56.47 84 ASP A N 1
ATOM 587 C CA . ASP A 1 84 ? 20.274 0.897 -19.884 1.00 56.47 84 ASP A CA 1
ATOM 588 C C . ASP A 1 84 ? 21.779 1.090 -19.624 1.00 56.47 84 ASP A C 1
ATOM 590 O O . ASP A 1 84 ? 22.617 0.592 -20.378 1.00 56.47 84 ASP A O 1
ATOM 594 N N . ARG A 1 85 ? 22.150 1.767 -18.526 1.00 56.34 85 ARG A N 1
ATOM 595 C CA . ARG A 1 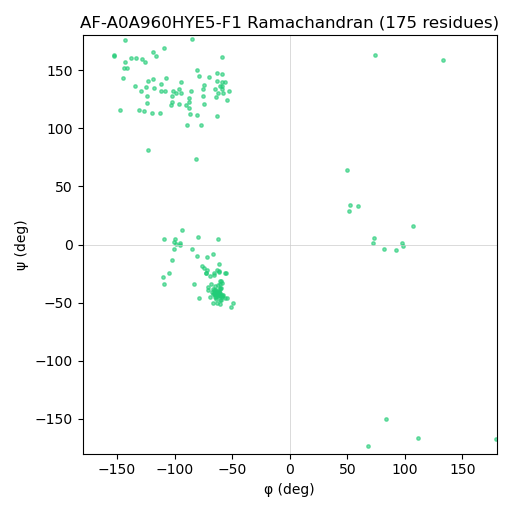85 ? 23.558 2.070 -18.194 1.00 56.34 85 ARG A CA 1
ATOM 596 C C . ARG A 1 85 ? 24.314 0.947 -17.492 1.00 56.34 85 ARG A C 1
ATOM 598 O O . ARG A 1 85 ? 25.517 0.815 -17.700 1.00 56.34 85 ARG A O 1
ATOM 605 N N . ASN A 1 86 ? 23.644 0.165 -16.647 1.00 53.03 86 ASN A N 1
ATOM 606 C CA . ASN A 1 86 ? 24.283 -0.907 -15.870 1.00 53.03 86 ASN A CA 1
ATOM 607 C C . ASN A 1 86 ? 24.080 -2.299 -16.493 1.00 53.03 86 ASN A C 1
ATOM 609 O O . ASN A 1 86 ? 24.482 -3.308 -15.908 1.00 53.03 86 ASN A O 1
ATOM 613 N N . GLY A 1 87 ? 23.453 -2.363 -17.672 1.00 50.66 87 GLY A N 1
ATOM 614 C CA . GLY A 1 87 ? 23.002 -3.607 -18.284 1.00 50.66 87 GLY A CA 1
ATOM 615 C C . GLY A 1 87 ? 21.856 -4.263 -17.496 1.00 50.66 87 GLY A C 1
ATOM 616 O O . GLY A 1 87 ? 21.375 -3.713 -16.501 1.00 50.66 87 GLY A O 1
ATOM 617 N N . PRO A 1 88 ? 21.436 -5.485 -17.876 1.00 51.12 88 PRO A N 1
ATOM 618 C CA . PRO A 1 88 ? 20.306 -6.196 -17.260 1.00 51.12 88 PRO A CA 1
ATOM 619 C C . PRO A 1 88 ? 20.474 -6.537 -15.759 1.00 51.12 88 PRO A C 1
ATOM 621 O O . PRO A 1 88 ? 19.617 -7.209 -15.197 1.00 51.12 88 PRO A O 1
ATOM 624 N N . GLY A 1 89 ? 21.560 -6.100 -15.106 1.00 47.44 89 GLY A N 1
ATOM 625 C CA . GLY A 1 89 ? 21.844 -6.299 -13.681 1.00 47.44 89 GLY A CA 1
ATOM 626 C C . GLY A 1 89 ? 21.739 -5.042 -12.804 1.00 47.44 89 GLY A C 1
ATOM 627 O O . GLY A 1 89 ? 22.081 -5.113 -11.624 1.00 47.44 89 GLY A O 1
ATOM 628 N N . GLY A 1 90 ? 21.308 -3.892 -13.340 1.00 57.81 90 GLY A N 1
ATOM 629 C CA . GLY A 1 90 ? 21.063 -2.689 -12.535 1.00 57.81 90 GLY A CA 1
ATOM 630 C C . GLY A 1 90 ? 19.933 -2.886 -11.505 1.00 57.81 90 GLY A C 1
ATOM 631 O O . GLY A 1 90 ? 18.983 -3.624 -11.778 1.00 57.81 90 GLY A O 1
ATOM 632 N N . PRO A 1 91 ? 19.986 -2.242 -10.322 1.00 56.53 91 PRO A N 1
ATOM 633 C CA . PRO A 1 91 ? 18.946 -2.397 -9.307 1.00 56.53 91 PRO A CA 1
ATOM 634 C C . PRO A 1 91 ? 17.598 -1.872 -9.828 1.00 56.53 91 PRO A C 1
ATOM 636 O O . PRO A 1 91 ? 17.428 -0.671 -10.016 1.00 56.53 91 PRO A O 1
ATOM 639 N N . GLY A 1 92 ? 16.650 -2.784 -10.073 1.00 59.44 92 GLY A N 1
ATOM 640 C CA . GLY A 1 92 ? 15.319 -2.479 -10.620 1.00 59.44 92 GLY A CA 1
ATOM 641 C C . GLY A 1 92 ? 15.149 -2.700 -12.129 1.00 59.44 92 GLY A C 1
ATOM 642 O O . GLY A 1 92 ? 14.040 -2.523 -12.637 1.00 59.44 92 GLY A O 1
ATOM 643 N N . ALA A 1 93 ? 16.197 -3.122 -12.848 1.00 66.25 93 ALA A N 1
ATOM 644 C CA . ALA A 1 93 ? 16.112 -3.437 -14.272 1.00 66.25 93 ALA A CA 1
ATOM 645 C C . ALA A 1 93 ? 15.174 -4.633 -14.525 1.00 66.25 93 ALA A C 1
ATOM 647 O O . ALA A 1 93 ? 15.327 -5.694 -13.923 1.00 66.25 93 ALA A O 1
ATOM 648 N N . GLY A 1 94 ? 14.188 -4.457 -15.410 1.00 77.31 94 GLY A N 1
ATOM 649 C CA . GLY A 1 94 ? 13.236 -5.511 -15.790 1.00 77.31 94 GLY A CA 1
ATOM 650 C C . GLY A 1 94 ? 12.194 -5.880 -14.727 1.00 77.31 94 GLY A C 1
ATOM 651 O O . GLY A 1 94 ? 11.368 -6.757 -14.976 1.00 77.31 94 GLY A O 1
ATOM 652 N N . VAL A 1 95 ? 12.192 -5.216 -13.567 1.00 90.00 95 VAL A N 1
ATOM 653 C CA . VAL A 1 95 ? 11.163 -5.423 -12.542 1.00 90.00 95 VAL A CA 1
ATOM 654 C C . VAL A 1 95 ? 9.871 -4.731 -12.983 1.00 90.00 95 VAL A C 1
ATOM 656 O O . VAL A 1 95 ? 9.938 -3.570 -13.385 1.00 90.00 95 VAL A O 1
ATOM 659 N N . PRO A 1 96 ? 8.699 -5.384 -12.892 1.00 95.25 96 PRO A N 1
ATOM 660 C CA . PRO A 1 96 ? 7.419 -4.739 -13.160 1.00 95.25 96 PRO A CA 1
ATOM 661 C C . PRO A 1 96 ? 7.158 -3.534 -12.252 1.00 95.25 96 PRO A C 1
ATOM 663 O O . PRO A 1 96 ? 7.421 -3.570 -11.046 1.00 95.25 96 PRO A O 1
ATOM 666 N N . ARG A 1 97 ? 6.601 -2.464 -12.818 1.00 96.12 97 ARG A N 1
ATOM 667 C CA . ARG A 1 97 ? 6.350 -1.206 -12.109 1.00 96.12 97 ARG A CA 1
ATOM 668 C C . ARG A 1 97 ? 4.915 -0.744 -12.309 1.00 96.12 97 ARG A C 1
ATOM 670 O O . ARG A 1 97 ? 4.415 -0.702 -13.431 1.00 96.12 97 ARG A O 1
ATOM 677 N N . LEU A 1 98 ? 4.272 -0.381 -11.208 1.00 97.44 98 LEU A N 1
ATOM 678 C CA . LEU A 1 98 ? 3.036 0.382 -11.171 1.00 97.44 98 LEU A CA 1
ATOM 679 C C . LEU A 1 98 ? 3.409 1.865 -11.135 1.00 97.44 98 LEU A C 1
ATOM 681 O O . LEU A 1 98 ? 3.821 2.385 -10.098 1.00 97.44 98 LEU A O 1
ATOM 685 N N . VAL A 1 99 ? 3.288 2.530 -12.276 1.00 97.12 99 VAL A N 1
ATOM 686 C CA . VAL A 1 99 ? 3.569 3.959 -12.410 1.00 97.12 99 VAL A CA 1
ATOM 687 C C . VAL A 1 99 ? 2.299 4.723 -12.070 1.00 97.12 99 VAL A C 1
ATOM 689 O O . VAL A 1 99 ? 1.265 4.494 -12.691 1.00 97.12 99 VAL A O 1
ATOM 692 N N . VAL A 1 100 ? 2.352 5.612 -11.083 1.00 96.81 100 VAL A N 1
ATOM 693 C CA . VAL A 1 100 ? 1.205 6.416 -10.632 1.00 96.81 100 VAL A CA 1
ATOM 694 C C . VAL A 1 100 ? 1.547 7.906 -10.643 1.00 96.81 100 VAL A C 1
ATOM 696 O O . VAL A 1 100 ? 2.721 8.253 -10.549 1.00 96.81 100 VAL A O 1
ATOM 699 N N . PRO A 1 101 ? 0.556 8.815 -10.719 1.00 94.31 101 PRO A N 1
ATOM 700 C CA . PRO A 1 101 ? 0.834 10.252 -10.701 1.00 94.31 101 PRO A CA 1
ATOM 701 C C . PRO A 1 101 ? 1.527 10.718 -9.412 1.00 94.31 101 PRO A C 1
ATOM 703 O O . PRO A 1 101 ? 2.411 11.565 -9.454 1.00 94.31 101 PRO A O 1
ATOM 706 N N . ASP A 1 102 ? 1.130 10.150 -8.271 1.00 93.75 102 ASP A N 1
ATOM 707 C CA . ASP A 1 102 ? 1.708 10.422 -6.955 1.00 93.75 102 ASP A CA 1
ATOM 708 C C . ASP A 1 102 ? 1.634 9.141 -6.112 1.00 93.75 102 ASP A C 1
ATOM 710 O O . ASP A 1 102 ? 0.547 8.646 -5.793 1.00 93.75 102 ASP A O 1
ATOM 714 N N . VAL A 1 103 ? 2.800 8.591 -5.755 1.00 93.56 103 VAL A N 1
ATOM 715 C CA . VAL A 1 103 ? 2.894 7.337 -4.990 1.00 93.56 103 VAL A CA 1
ATOM 716 C C . VAL A 1 103 ? 2.202 7.472 -3.639 1.00 93.56 103 VAL A C 1
ATOM 718 O O . VAL A 1 103 ? 1.452 6.580 -3.253 1.00 93.56 103 VAL A O 1
ATOM 721 N N . ARG A 1 104 ? 2.400 8.596 -2.939 1.00 91.19 104 ARG A N 1
ATOM 722 C CA . ARG A 1 104 ? 1.866 8.824 -1.592 1.00 91.19 104 ARG A CA 1
ATOM 723 C C . ARG A 1 104 ? 0.344 8.901 -1.606 1.00 91.19 104 ARG A C 1
ATOM 725 O O . ARG A 1 104 ? -0.297 8.321 -0.733 1.00 91.19 104 ARG A O 1
ATOM 732 N N . GLN A 1 105 ? -0.236 9.572 -2.597 1.00 91.62 105 GLN A N 1
ATOM 733 C CA . GLN A 1 105 ? -1.692 9.634 -2.753 1.00 91.62 105 GLN A CA 1
ATOM 734 C C . GLN A 1 105 ? -2.287 8.276 -3.152 1.00 91.62 105 GLN A C 1
ATOM 736 O O . GLN A 1 105 ? -3.380 7.927 -2.704 1.00 91.62 105 GLN A O 1
ATOM 741 N N . ALA A 1 106 ? -1.563 7.478 -3.942 1.00 92.75 106 ALA A N 1
ATOM 742 C CA . ALA A 1 106 ? -2.021 6.160 -4.373 1.00 92.75 106 ALA A CA 1
ATOM 743 C C . ALA A 1 106 ? -2.000 5.098 -3.256 1.00 92.75 106 ALA A C 1
ATOM 745 O O . ALA A 1 106 ? -2.787 4.150 -3.322 1.00 92.75 106 ALA A O 1
ATOM 746 N N . LEU A 1 107 ? -1.158 5.253 -2.220 1.00 91.62 107 LEU A N 1
ATOM 747 C CA . LEU A 1 107 ? -0.985 4.276 -1.130 1.00 91.62 107 LEU A CA 1
ATOM 748 C C . LEU A 1 107 ? -2.308 3.808 -0.525 1.00 91.62 107 LEU A C 1
ATOM 750 O O . LEU A 1 107 ? -2.548 2.609 -0.418 1.00 91.62 107 LEU A O 1
ATOM 754 N N . GLY A 1 108 ? -3.181 4.748 -0.149 1.00 88.38 108 GLY A N 1
ATOM 755 C CA . GLY A 1 108 ? -4.451 4.422 0.499 1.00 88.38 108 GLY A CA 1
ATOM 756 C C . GLY A 1 108 ? -5.342 3.550 -0.385 1.00 88.38 108 GLY A C 1
ATOM 757 O O . GLY A 1 108 ? -5.921 2.570 0.084 1.00 88.38 108 GLY A O 1
ATOM 758 N N . THR A 1 109 ? -5.403 3.864 -1.679 1.00 91.19 109 THR A N 1
ATOM 759 C CA . THR A 1 109 ? -6.180 3.102 -2.661 1.00 91.19 109 THR A CA 1
ATOM 760 C C . THR A 1 109 ? -5.570 1.723 -2.901 1.00 91.19 109 THR A C 1
ATOM 762 O O . THR A 1 109 ? -6.299 0.730 -2.874 1.00 91.19 109 THR A O 1
ATOM 765 N N . ILE A 1 110 ? -4.247 1.636 -3.074 1.00 92.69 110 ILE A N 1
ATOM 766 C CA . ILE A 1 110 ? -3.532 0.367 -3.275 1.00 92.69 110 ILE A CA 1
ATOM 767 C C . ILE A 1 110 ? -3.722 -0.550 -2.061 1.00 92.69 110 ILE A C 1
ATOM 769 O O . ILE A 1 110 ? -4.170 -1.689 -2.209 1.00 92.69 110 ILE A O 1
ATOM 773 N N . ALA A 1 111 ? -3.459 -0.037 -0.857 1.00 90.31 111 ALA A N 1
ATOM 774 C CA . ALA A 1 111 ? -3.616 -0.770 0.393 1.00 90.31 111 ALA A CA 1
ATOM 775 C C . ALA A 1 111 ? -5.059 -1.250 0.579 1.00 90.31 111 ALA A C 1
ATOM 777 O O . ALA A 1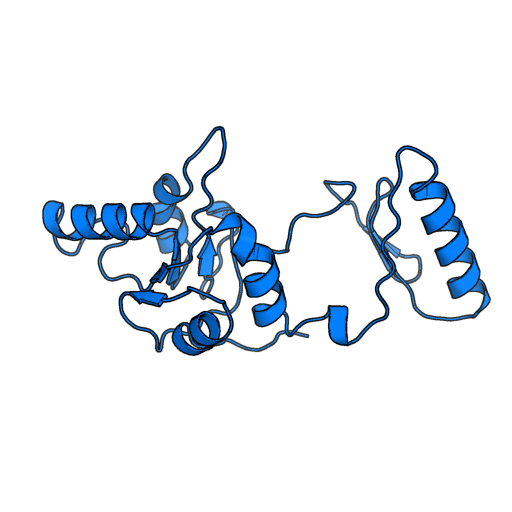 111 ? -5.298 -2.408 0.927 1.00 90.31 111 ALA A O 1
ATOM 778 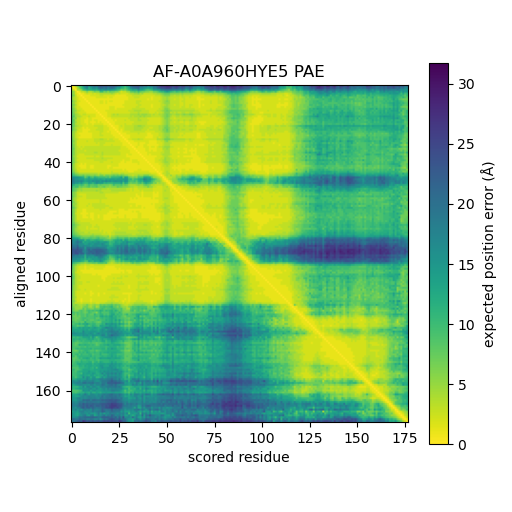N N . ALA A 1 112 ? -6.043 -0.392 0.291 1.00 87.25 112 ALA A N 1
ATOM 779 C CA . ALA A 1 112 ? -7.449 -0.765 0.357 1.00 87.25 112 ALA A CA 1
ATOM 780 C C . ALA A 1 112 ? -7.788 -1.893 -0.626 1.00 87.25 112 ALA A C 1
ATOM 782 O O . ALA A 1 112 ? -8.532 -2.797 -0.265 1.00 87.25 112 ALA A O 1
ATOM 783 N N . ILE A 1 113 ? -7.254 -1.882 -1.848 1.00 89.50 113 ILE A N 1
ATOM 784 C CA . ILE A 1 113 ? -7.503 -2.945 -2.833 1.00 89.50 113 ILE A CA 1
ATOM 785 C C . ILE A 1 113 ? -6.886 -4.273 -2.372 1.00 89.50 113 ILE A C 1
ATOM 787 O O . ILE A 1 113 ? -7.595 -5.279 -2.310 1.00 89.50 113 ILE A O 1
ATOM 791 N N . LEU A 1 114 ? -5.609 -4.273 -1.976 1.00 89.19 114 LEU A N 1
ATOM 792 C CA . LEU A 1 114 ? -4.887 -5.483 -1.553 1.00 89.19 114 LEU A CA 1
ATOM 793 C C . LEU A 1 114 ? -5.453 -6.099 -0.263 1.00 89.19 114 LEU A C 1
ATOM 795 O O . LEU A 1 114 ? -5.386 -7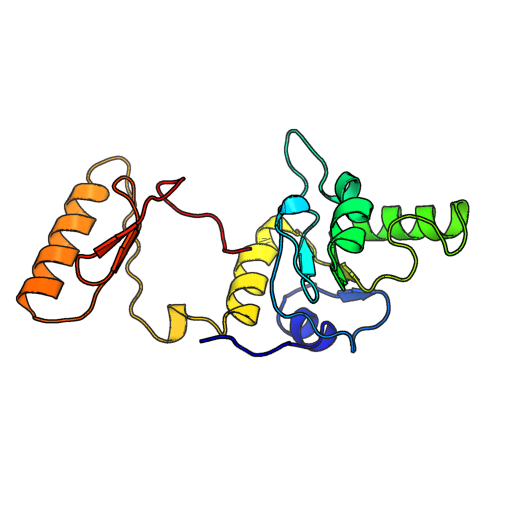.308 -0.057 1.00 89.19 114 LEU A O 1
ATOM 799 N N . THR A 1 115 ? -6.090 -5.289 0.585 1.00 83.38 115 THR A N 1
ATOM 800 C CA . THR A 1 115 ? -6.746 -5.750 1.822 1.00 83.38 115 THR A CA 1
ATOM 801 C C . THR A 1 115 ? -8.239 -6.063 1.659 1.00 83.38 115 THR A C 1
ATOM 803 O O . THR A 1 115 ? -8.938 -6.256 2.655 1.00 83.38 115 THR A O 1
ATOM 806 N N . ALA A 1 116 ? -8.751 -6.146 0.424 1.00 82.31 116 ALA A N 1
ATOM 807 C CA . ALA A 1 116 ? -10.168 -6.389 0.114 1.00 82.31 116 ALA A CA 1
ATOM 808 C C . ALA A 1 116 ? -11.128 -5.331 0.695 1.00 82.31 116 ALA A C 1
ATOM 810 O O . ALA A 1 116 ? -12.267 -5.630 1.051 1.00 82.31 116 ALA A O 1
ATOM 811 N N . ARG A 1 117 ? -10.674 -4.077 0.781 1.00 78.25 117 ARG A N 1
ATOM 812 C CA . ARG A 1 117 ? -11.431 -2.893 1.214 1.00 78.25 117 ARG A CA 1
ATOM 813 C C . ARG A 1 117 ? -12.159 -3.138 2.543 1.00 78.25 117 ARG A C 1
ATOM 815 O O . ARG A 1 117 ? -13.391 -3.087 2.582 1.00 78.25 117 ARG A O 1
ATOM 822 N N . PRO A 1 118 ? -11.439 -3.371 3.656 1.00 79.12 118 PRO A N 1
ATOM 823 C CA . PRO A 1 118 ? -12.044 -3.779 4.925 1.00 79.12 118 PRO A CA 1
ATOM 824 C C . PRO A 1 118 ? -13.051 -2.753 5.457 1.00 79.12 118 PRO A C 1
ATOM 826 O O . PRO A 1 118 ? -14.064 -3.129 6.045 1.00 79.12 118 PRO A O 1
ATOM 829 N N . SER A 1 119 ? -12.828 -1.466 5.178 1.00 78.44 119 SER A N 1
ATOM 830 C CA . SER A 1 119 ? -13.740 -0.370 5.520 1.00 78.44 119 SER A CA 1
ATOM 831 C C . SER A 1 119 ? -15.121 -0.482 4.867 1.00 78.44 119 SER A C 1
ATOM 833 O O . SER A 1 119 ? -16.075 0.069 5.401 1.00 78.44 119 SER A O 1
ATOM 835 N N . SER A 1 120 ? -15.267 -1.213 3.756 1.00 77.88 120 SER A N 1
ATOM 836 C CA . SER A 1 120 ? -16.571 -1.461 3.120 1.00 77.88 120 SER A CA 1
ATOM 837 C C . SER A 1 120 ? -17.421 -2.500 3.862 1.00 77.88 120 SER A C 1
ATOM 839 O O . SER A 1 120 ? -18.637 -2.539 3.694 1.00 77.88 120 SER A O 1
ATOM 841 N N . MET A 1 121 ? -16.796 -3.316 4.718 1.00 80.75 121 MET A N 1
ATOM 842 C CA . MET A 1 121 ? -17.448 -4.382 5.488 1.00 80.75 121 MET A CA 1
ATOM 843 C C . MET A 1 121 ? -17.765 -3.973 6.934 1.00 80.75 121 MET A C 1
ATOM 845 O O . MET A 1 121 ? -18.288 -4.777 7.705 1.00 80.75 121 MET A O 1
ATOM 849 N N . MET A 1 122 ? -17.443 -2.739 7.332 1.00 84.38 122 MET A N 1
ATOM 850 C CA . MET A 1 122 ? -17.664 -2.236 8.688 1.00 84.38 122 MET A CA 1
ATOM 851 C C . MET A 1 122 ? -18.069 -0.763 8.686 1.00 84.38 122 MET A C 1
ATOM 853 O O . MET A 1 122 ? -17.776 -0.014 7.762 1.00 84.38 122 MET A O 1
ATOM 857 N N . ARG A 1 123 ? -18.731 -0.314 9.755 1.00 86.19 123 ARG A N 1
ATOM 858 C CA . ARG A 1 123 ? -19.011 1.113 9.937 1.00 86.19 123 ARG A CA 1
ATOM 859 C C . ARG A 1 123 ? -17.771 1.807 10.494 1.00 86.19 123 ARG A C 1
ATOM 861 O O . ARG A 1 123 ? -17.432 1.602 11.655 1.00 86.19 123 ARG A O 1
ATOM 868 N N . VAL A 1 124 ? -17.148 2.660 9.688 1.00 89.31 124 VAL A N 1
ATOM 869 C CA . VAL A 1 124 ? -16.025 3.510 10.107 1.00 89.31 124 VAL A CA 1
ATOM 870 C C . VAL A 1 124 ? -16.552 4.886 10.520 1.00 89.31 124 VAL A C 1
ATOM 872 O O . VAL A 1 124 ? -17.325 5.500 9.788 1.00 89.31 124 VAL A O 1
ATOM 875 N N . VAL A 1 125 ? -16.147 5.368 11.698 1.00 90.19 125 VAL A N 1
ATOM 876 C CA . VAL A 1 125 ? -16.507 6.698 12.216 1.00 90.19 125 VAL A CA 1
ATOM 877 C C . VAL A 1 125 ? -15.226 7.502 12.420 1.00 90.19 125 VAL A C 1
ATOM 879 O O . VAL A 1 125 ? -14.412 7.160 13.273 1.00 90.19 125 VAL A O 1
ATOM 882 N N . GLY A 1 126 ? -15.044 8.565 11.634 1.00 89.31 126 GLY A N 1
ATOM 883 C CA . GLY A 1 126 ? -13.917 9.488 11.773 1.00 89.31 126 GLY A CA 1
ATOM 884 C C . GLY A 1 126 ? -14.227 10.602 12.771 1.00 89.31 126 GLY A C 1
ATOM 885 O O . GLY A 1 126 ? -15.223 11.305 12.617 1.00 89.31 126 GLY A O 1
ATOM 886 N N . VAL A 1 127 ? -13.369 10.782 13.779 1.00 88.62 127 VAL A N 1
ATOM 887 C CA . VAL A 1 127 ? -13.487 11.861 14.770 1.00 88.62 127 VAL A CA 1
ATOM 888 C C . VAL A 1 127 ? -12.323 12.835 14.594 1.00 88.62 127 VAL A C 1
ATOM 890 O O . VAL A 1 127 ? -11.172 12.491 14.854 1.00 88.62 127 VAL A O 1
ATOM 893 N N . THR A 1 128 ? -12.623 14.062 14.169 1.00 86.62 128 THR A N 1
ATOM 894 C CA . THR A 1 128 ? -11.637 15.133 13.945 1.00 86.62 128 THR A CA 1
ATOM 895 C C . THR A 1 128 ? -11.905 16.345 14.845 1.00 86.62 128 THR A C 1
ATOM 897 O O . THR A 1 128 ? -12.964 16.447 15.460 1.00 86.62 128 THR A O 1
ATOM 900 N N . GLY A 1 129 ? -10.932 17.253 14.949 1.00 84.31 129 GLY A N 1
ATOM 901 C CA . GLY A 1 129 ? -11.000 18.479 15.752 1.00 84.31 129 GLY A CA 1
ATOM 902 C C . GLY A 1 129 ? -9.753 18.703 16.606 1.00 84.31 129 GLY A C 1
ATOM 903 O O . GLY A 1 129 ? -9.010 17.767 16.899 1.00 84.31 129 GLY A O 1
ATOM 904 N N . THR A 1 130 ? -9.498 19.944 17.021 1.00 77.31 130 THR A N 1
ATOM 905 C CA . THR A 1 130 ? -8.300 20.303 17.805 1.00 77.31 130 THR A CA 1
ATOM 906 C C . THR A 1 130 ? -8.280 19.582 19.154 1.00 77.31 130 THR A C 1
ATOM 908 O O . THR A 1 130 ? -7.285 18.950 19.501 1.00 77.31 130 THR A O 1
ATOM 911 N N . ASN A 1 131 ? -9.423 19.545 19.846 1.00 83.75 131 ASN A N 1
ATOM 912 C CA . ASN A 1 131 ? -9.582 18.949 21.173 1.00 83.75 131 ASN A CA 1
ATOM 913 C C . ASN A 1 131 ? -10.759 17.965 21.215 1.00 83.75 131 ASN A C 1
ATOM 915 O O . ASN A 1 131 ? -11.653 18.013 20.376 1.00 83.75 131 ASN A O 1
ATOM 919 N N . GLY A 1 132 ? -10.756 17.063 22.199 1.00 85.19 132 GLY A N 1
ATOM 920 C CA . GLY A 1 132 ? -11.898 16.187 22.492 1.00 85.19 132 GLY A CA 1
ATOM 921 C C . GLY A 1 132 ? -12.030 14.929 21.628 1.00 85.19 132 GLY A C 1
ATOM 922 O O . GLY A 1 132 ? -12.885 14.100 21.927 1.00 85.19 132 GLY A O 1
ATOM 923 N N . LYS A 1 133 ? -11.169 14.725 20.618 1.00 92.94 133 LYS A N 1
ATOM 924 C CA . LYS A 1 133 ? -11.177 13.520 19.762 1.00 92.94 133 LYS A CA 1
ATOM 925 C C . LYS A 1 133 ? -11.175 12.228 20.584 1.00 92.94 133 LYS A C 1
ATOM 927 O O . LYS A 1 133 ? -12.072 11.404 20.439 1.00 92.94 133 LYS A O 1
ATOM 932 N N . SER A 1 134 ? -10.215 12.095 21.500 1.00 84.62 134 SER A N 1
ATOM 933 C CA . SER A 1 134 ? -10.073 10.907 22.350 1.00 84.62 134 SER A CA 1
ATOM 934 C C . SER A 1 134 ? -11.283 10.708 23.262 1.00 84.62 134 SER A C 1
ATOM 936 O O . SER A 1 134 ? -11.777 9.592 23.391 1.00 84.62 134 SER A O 1
ATOM 938 N N . THR A 1 135 ? -11.815 11.790 23.839 1.00 88.56 135 THR A N 1
ATOM 939 C CA . THR A 1 135 ? -13.023 11.744 24.674 1.00 88.56 135 THR A CA 1
ATOM 940 C C . THR A 1 135 ? -14.221 11.222 23.886 1.00 88.56 135 THR A C 1
ATOM 942 O O . THR A 1 135 ? -14.912 10.318 24.344 1.00 88.56 135 THR A O 1
ATOM 945 N N . VAL A 1 136 ? -14.450 11.744 22.678 1.00 91.56 136 VAL A N 1
ATOM 946 C CA . VAL A 1 136 ? -15.554 11.307 21.813 1.00 91.56 136 VAL A CA 1
ATOM 947 C C . VAL A 1 136 ? -15.382 9.846 21.392 1.00 91.56 136 VAL A C 1
ATOM 949 O O . VAL A 1 136 ? -16.349 9.089 21.445 1.00 91.56 136 VAL A O 1
ATOM 952 N N . VAL A 1 137 ? -14.164 9.418 21.041 1.00 90.19 137 VAL A N 1
ATOM 953 C CA . VAL A 1 137 ? -13.865 8.012 20.716 1.00 90.19 137 VAL A CA 1
ATOM 954 C C . VAL A 1 137 ? -14.200 7.088 21.896 1.00 90.19 137 VAL A C 1
ATOM 956 O O . VAL A 1 137 ? -14.880 6.082 21.701 1.00 90.19 137 VAL A O 1
ATOM 959 N N . HIS A 1 138 ? -13.817 7.456 23.123 1.00 88.12 138 HIS A N 1
ATOM 960 C CA . HIS A 1 138 ? -14.151 6.689 24.331 1.00 88.12 138 HIS A CA 1
ATOM 961 C C . HIS A 1 138 ? -15.653 6.633 24.633 1.00 88.12 138 HIS A C 1
ATOM 963 O O . HIS A 1 138 ? -16.165 5.591 25.055 1.00 88.12 138 HIS A O 1
ATOM 969 N N . LEU A 1 139 ? -16.378 7.735 24.420 1.00 91.69 139 LEU A N 1
ATOM 970 C CA . LEU A 1 139 ? -17.831 7.765 24.599 1.00 91.69 139 LEU A CA 1
ATOM 971 C C . LEU A 1 139 ? -18.524 6.842 23.592 1.00 91.69 139 LEU A C 1
ATOM 973 O O . LEU A 1 139 ? -19.380 6.047 23.979 1.00 91.69 139 LEU A O 1
ATOM 977 N N . LEU A 1 140 ? -18.121 6.897 22.319 1.00 90.94 140 LEU A N 1
ATOM 978 C CA . LEU A 1 140 ? -18.652 6.019 21.275 1.00 90.94 140 LEU A CA 1
ATOM 979 C C . LEU A 1 140 ? -18.403 4.546 21.602 1.00 90.94 140 LEU A C 1
ATOM 981 O O . LEU A 1 140 ? -19.331 3.741 21.551 1.00 90.94 140 LEU A O 1
ATOM 985 N N . GLU A 1 141 ? -17.178 4.196 21.9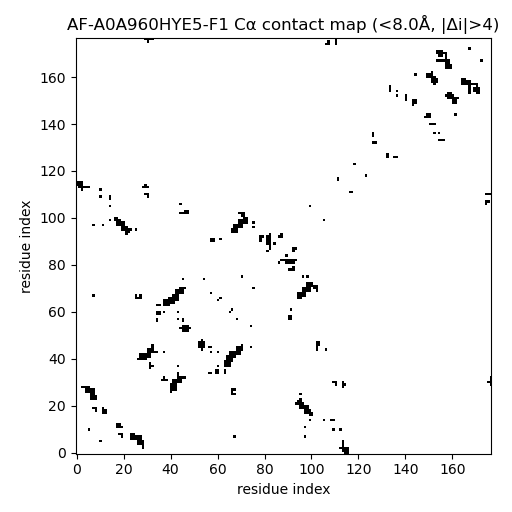84 1.00 89.12 141 GLU A N 1
ATOM 986 C CA . GLU A 1 141 ? -16.825 2.839 22.403 1.00 89.12 141 GLU A CA 1
ATOM 987 C C . GLU A 1 141 ? -17.703 2.350 23.564 1.00 89.12 141 GLU A C 1
ATOM 989 O O . GLU A 1 141 ? -18.260 1.252 23.507 1.00 89.12 141 GLU A O 1
ATOM 994 N N . SER A 1 142 ? -17.891 3.187 24.589 1.00 88.38 142 SER A N 1
ATOM 995 C CA . SER A 1 142 ? -18.719 2.862 25.756 1.00 88.38 142 SER A CA 1
ATOM 996 C C . SER A 1 142 ? -20.174 2.599 25.363 1.00 88.38 142 SER A C 1
ATOM 998 O O . SER A 1 142 ? -20.781 1.638 25.845 1.00 88.38 142 SER A O 1
ATOM 1000 N N . ILE A 1 143 ? -20.725 3.398 24.442 1.00 92.56 143 ILE A N 1
ATOM 1001 C CA . ILE A 1 143 ? -22.078 3.216 23.900 1.00 92.56 143 ILE A CA 1
ATOM 1002 C C . ILE A 1 143 ? -22.180 1.882 23.149 1.00 92.56 143 ILE A C 1
ATOM 1004 O O . ILE A 1 143 ? -23.078 1.086 23.430 1.00 92.56 143 ILE A O 1
ATOM 1008 N N . TYR A 1 144 ? -21.252 1.597 22.229 1.00 90.88 144 TYR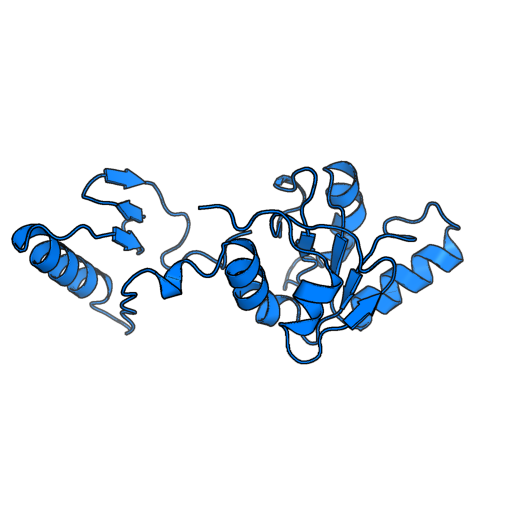 A N 1
ATOM 1009 C CA . TYR A 1 144 ? -21.269 0.353 21.452 1.00 90.88 144 TYR A CA 1
ATOM 1010 C C . TYR A 1 144 ? -21.099 -0.888 22.331 1.00 90.88 144 TYR A C 1
ATOM 1012 O O . TYR A 1 144 ? -21.820 -1.873 22.148 1.00 90.88 144 TYR A O 1
ATOM 1020 N N . ARG A 1 145 ? -20.207 -0.830 23.323 1.00 86.88 145 ARG A N 1
ATOM 1021 C CA . ARG A 1 145 ? -19.997 -1.915 24.286 1.00 86.88 145 ARG A CA 1
ATOM 1022 C C . ARG A 1 145 ? -21.231 -2.146 25.158 1.00 86.88 145 ARG A C 1
ATOM 1024 O O . ARG A 1 145 ? -21.635 -3.294 25.334 1.00 86.88 145 ARG A O 1
ATOM 1031 N N . SER A 1 146 ? -21.873 -1.079 25.635 1.00 90.62 146 SER A N 1
ATOM 1032 C CA . SER A 1 146 ? -23.131 -1.162 26.398 1.00 90.62 146 SER A CA 1
ATOM 1033 C C . SER A 1 146 ? -24.259 -1.775 25.564 1.00 90.62 146 SER A C 1
ATOM 1035 O O . SER A 1 146 ? -25.058 -2.559 26.070 1.00 90.62 146 SER A O 1
ATOM 1037 N N . ALA A 1 147 ? -24.268 -1.502 24.258 1.00 92.25 147 ALA A N 1
ATOM 1038 C CA . ALA A 1 147 ? -25.177 -2.112 23.293 1.00 92.25 147 ALA A CA 1
ATOM 1039 C C . ALA A 1 147 ? -24.767 -3.534 22.846 1.00 92.25 147 ALA A C 1
ATOM 1041 O O . ALA A 1 147 ? -25.385 -4.076 21.929 1.00 92.25 147 ALA A O 1
ATOM 1042 N N . ARG A 1 148 ? -23.727 -4.136 23.451 1.00 88.44 148 ARG A N 1
ATOM 1043 C CA . ARG A 1 148 ? -23.157 -5.452 23.094 1.00 88.44 148 ARG A CA 1
ATOM 1044 C C . ARG A 1 148 ? -22.796 -5.588 21.609 1.00 88.44 148 ARG A C 1
ATOM 1046 O O . ARG A 1 148 ? -22.914 -6.664 21.027 1.00 88.44 148 ARG A O 1
ATOM 1053 N N . ARG A 1 149 ? -22.355 -4.496 20.981 1.00 87.75 149 ARG A N 1
ATOM 1054 C CA . ARG A 1 149 ? -21.861 -4.498 19.601 1.00 87.75 149 ARG A CA 1
ATOM 1055 C C . ARG A 1 149 ? -20.341 -4.602 19.591 1.00 87.75 149 ARG A C 1
ATOM 1057 O O . ARG A 1 149 ? -19.663 -3.861 20.307 1.00 87.75 149 ARG A O 1
ATOM 1064 N N . SER A 1 150 ? -19.821 -5.491 18.743 1.00 86.81 150 SER A N 1
ATOM 1065 C CA . SER A 1 150 ? -18.386 -5.545 18.463 1.00 86.81 150 SER A CA 1
ATOM 1066 C C . SER A 1 150 ? -17.924 -4.201 17.908 1.00 86.81 150 SER A C 1
ATOM 1068 O O . SER A 1 150 ? -18.624 -3.575 17.107 1.00 86.81 150 SER A O 1
ATOM 1070 N N . ASN A 1 151 ? -16.780 -3.733 18.393 1.00 87.25 151 ASN A N 1
ATOM 1071 C CA . ASN A 1 151 ? -16.217 -2.445 18.029 1.00 87.25 151 ASN A CA 1
ATOM 1072 C C . ASN A 1 151 ? -14.694 -2.471 18.177 1.00 87.25 151 ASN A C 1
ATOM 1074 O O . ASN A 1 151 ? -14.128 -3.337 18.851 1.00 87.25 151 ASN A O 1
ATOM 1078 N N . GLY A 1 152 ? -14.049 -1.499 17.542 1.00 88.69 152 GLY A N 1
ATOM 1079 C CA . GLY A 1 152 ? -12.648 -1.205 17.767 1.00 88.69 152 GLY A CA 1
ATOM 1080 C C . GLY A 1 152 ? -12.392 0.292 17.683 1.00 88.69 152 GLY A C 1
ATOM 1081 O O . GLY A 1 152 ? -13.119 1.019 17.002 1.00 88.69 152 GLY A O 1
ATOM 1082 N N . THR A 1 153 ? -11.369 0.750 18.395 1.00 88.19 153 THR A N 1
ATOM 1083 C CA . THR A 1 153 ? -10.926 2.145 18.390 1.00 88.19 153 THR A CA 1
ATOM 1084 C C . THR A 1 153 ? -9.469 2.222 17.988 1.00 88.19 153 THR A C 1
ATOM 1086 O O . THR A 1 153 ? -8.667 1.409 18.437 1.00 88.19 153 THR A O 1
ATOM 1089 N N . ILE A 1 154 ? -9.131 3.231 17.195 1.00 85.50 154 ILE A N 1
ATOM 1090 C CA . ILE A 1 154 ? -7.763 3.583 16.826 1.00 85.50 154 ILE A CA 1
ATOM 1091 C C . ILE A 1 154 ? -7.578 5.047 17.230 1.00 85.50 154 ILE A C 1
ATOM 1093 O O . ILE A 1 154 ? -8.426 5.879 16.901 1.00 85.50 154 ILE A O 1
ATOM 1097 N N . GLY A 1 155 ? -6.529 5.364 17.987 1.00 78.38 155 GLY A N 1
ATOM 1098 C CA . GLY A 1 155 ? -6.312 6.724 18.473 1.00 78.38 155 GLY A CA 1
ATOM 1099 C C . GLY A 1 155 ? -5.065 6.876 19.337 1.00 78.38 155 GLY A C 1
ATOM 1100 O O . GLY A 1 155 ? -4.241 5.975 19.438 1.00 78.38 155 GLY A O 1
ATOM 1101 N N . THR A 1 156 ? -4.956 8.018 20.020 1.00 70.75 156 THR A N 1
ATOM 1102 C CA . THR A 1 156 ? -3.803 8.393 20.865 1.00 70.75 156 THR A CA 1
ATOM 1103 C C . THR A 1 156 ? -3.489 7.371 21.961 1.00 70.75 156 THR A C 1
ATOM 1105 O O . THR A 1 156 ? -2.362 7.300 22.428 1.00 70.75 156 THR A O 1
ATOM 1108 N N . ILE A 1 157 ? -4.485 6.591 22.378 1.00 71.50 157 ILE A N 1
ATOM 1109 C CA . ILE A 1 157 ? -4.380 5.626 23.481 1.00 71.50 157 ILE A CA 1
ATOM 1110 C C . ILE A 1 157 ? -4.062 4.211 22.950 1.00 71.50 157 ILE A C 1
ATOM 1112 O O . ILE A 1 157 ? -3.915 3.273 23.720 1.00 71.50 157 ILE A O 1
ATOM 1116 N N . GLY A 1 158 ? -3.901 4.054 21.633 1.00 74.75 158 GLY A N 1
ATOM 1117 C CA . GLY A 1 158 ? -3.575 2.785 20.990 1.00 74.75 158 GLY A CA 1
ATOM 1118 C C . GLY A 1 158 ? -4.712 2.231 20.135 1.00 74.75 158 GLY A C 1
ATOM 1119 O O . GLY A 1 158 ? -5.686 2.924 19.814 1.00 74.75 158 GLY A O 1
ATOM 1120 N N . ILE A 1 159 ? -4.570 0.961 19.760 1.00 81.81 159 ILE A N 1
ATOM 1121 C CA . ILE A 1 159 ? -5.6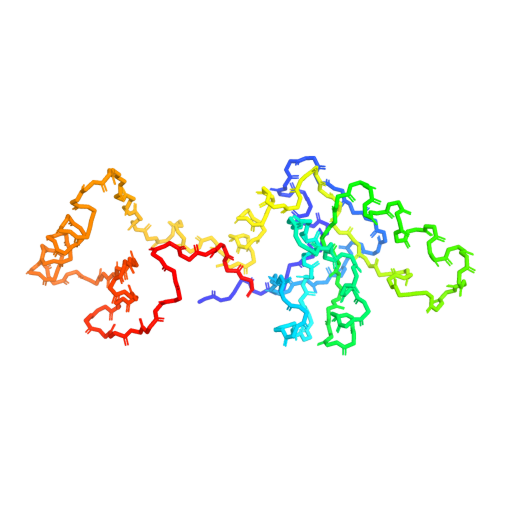05 0.184 19.079 1.00 81.81 159 ILE A CA 1
ATOM 1122 C C . ILE A 1 159 ? -6.309 -0.669 20.131 1.00 81.81 159 ILE A C 1
ATOM 1124 O O . ILE A 1 159 ? -5.661 -1.366 20.906 1.00 81.81 159 ILE A O 1
ATOM 1128 N N . ARG A 1 160 ? -7.641 -0.640 20.147 1.00 82.88 160 ARG A N 1
ATOM 1129 C CA . ARG A 1 160 ? -8.454 -1.559 20.949 1.00 82.88 160 ARG A CA 1
ATOM 1130 C C . ARG A 1 160 ? -9.451 -2.285 20.082 1.00 82.88 160 ARG A C 1
ATOM 1132 O O . ARG A 1 160 ? -10.107 -1.650 19.262 1.00 82.88 160 ARG A O 1
ATOM 1139 N N . ILE A 1 161 ? -9.589 -3.592 20.274 1.00 85.00 161 ILE A N 1
ATOM 1140 C CA . ILE A 1 161 ? -10.557 -4.428 19.558 1.00 85.00 161 ILE A CA 1
ATOM 1141 C C . ILE A 1 161 ? -11.306 -5.254 20.595 1.00 85.00 161 ILE A C 1
ATOM 1143 O O . ILE A 1 161 ? -10.711 -6.057 21.301 1.00 85.00 161 ILE A O 1
ATOM 1147 N N . ASN A 1 162 ? -12.618 -5.038 20.720 1.00 81.56 162 ASN A N 1
ATOM 1148 C CA . ASN A 1 162 ? -13.467 -5.721 21.705 1.00 81.56 162 ASN A CA 1
ATOM 1149 C C . ASN A 1 162 ? -12.941 -5.669 23.159 1.00 81.56 162 ASN A C 1
ATOM 1151 O O . ASN A 1 162 ? -13.243 -6.549 23.961 1.00 81.56 162 ASN A O 1
ATOM 1155 N N . GLY A 1 163 ? -12.201 -4.614 23.511 1.00 72.62 163 GLY A N 1
ATOM 1156 C CA . GLY A 1 163 ? -11.617 -4.416 24.840 1.00 72.62 163 GLY A CA 1
ATOM 1157 C C . GLY A 1 163 ? -10.191 -4.946 25.014 1.00 72.62 163 GLY A C 1
ATOM 1158 O O . GLY A 1 163 ? -9.609 -4.695 26.064 1.00 72.62 163 GLY A O 1
ATOM 1159 N N . GLU A 1 164 ? -9.613 -5.619 24.016 1.00 79.50 164 GLU A N 1
ATOM 1160 C CA . GLU A 1 164 ? -8.194 -5.996 24.014 1.00 79.50 164 GLU A CA 1
ATOM 1161 C C . GLU A 1 164 ? -7.336 -4.858 23.457 1.00 79.50 164 GLU A C 1
ATOM 1163 O O . GLU A 1 164 ? -7.663 -4.292 22.413 1.00 79.50 164 GLU A O 1
ATOM 1168 N N . GLU A 1 165 ? -6.252 -4.522 24.157 1.00 78.25 165 GLU A N 1
ATOM 1169 C CA . GLU A 1 165 ? -5.332 -3.435 23.810 1.00 78.25 165 GLU A CA 1
ATOM 1170 C C . GLU A 1 165 ? -4.137 -3.920 22.987 1.00 78.25 165 GLU A C 1
ATOM 1172 O O . GLU A 1 165 ? -3.531 -4.953 23.269 1.00 78.25 165 GLU A O 1
ATOM 1177 N N . SER A 1 166 ? -3.765 -3.119 21.990 1.00 70.38 166 SER A N 1
ATOM 1178 C CA . SER A 1 166 ? -2.546 -3.261 21.206 1.00 70.38 166 SER A CA 1
ATOM 1179 C C . SER A 1 166 ? -1.864 -1.889 21.055 1.00 70.38 166 SER A C 1
ATOM 1181 O O . SER A 1 166 ? -2.550 -0.886 20.809 1.00 70.38 166 SER A O 1
ATOM 1183 N N . PRO A 1 167 ? -0.529 -1.800 21.213 1.00 63.22 167 PRO A N 1
ATOM 1184 C CA . PRO A 1 167 ? 0.183 -0.533 21.082 1.00 63.22 167 PRO A CA 1
ATOM 1185 C C . PRO A 1 167 ? 0.058 0.045 19.663 1.00 63.22 167 PRO A C 1
ATOM 1187 O O . PRO A 1 167 ? 0.151 -0.685 18.680 1.00 63.22 167 PRO A O 1
ATOM 1190 N N . ALA A 1 168 ? -0.096 1.369 19.550 1.00 57.66 168 ALA A N 1
ATOM 1191 C CA . ALA A 1 168 ? -0.054 2.089 18.273 1.00 57.66 168 ALA A CA 1
ATOM 1192 C C . ALA A 1 168 ? 1.103 3.091 18.266 1.00 57.66 168 ALA A C 1
ATOM 1194 O O . ALA A 1 168 ? 1.269 3.846 19.221 1.00 57.66 168 ALA A O 1
ATOM 1195 N N . ALA A 1 169 ? 1.873 3.137 17.177 1.00 59.38 169 ALA A N 1
ATOM 1196 C CA . ALA A 1 169 ? 2.964 4.102 17.021 1.00 59.38 169 ALA A CA 1
ATOM 1197 C C . ALA A 1 169 ? 2.468 5.542 16.760 1.00 59.38 169 ALA A C 1
ATOM 1199 O O . ALA A 1 169 ? 3.171 6.499 17.074 1.00 59.38 169 ALA A O 1
ATOM 1200 N N . PHE A 1 170 ? 1.254 5.708 16.217 1.00 58.53 170 PHE A N 1
ATOM 1201 C CA . PHE A 1 170 ? 0.681 7.004 15.839 1.00 58.53 170 PHE A CA 1
ATOM 1202 C C . PHE A 1 170 ? -0.820 7.090 16.157 1.00 58.53 170 PHE A C 1
ATOM 1204 O O . PHE A 1 170 ? -1.531 6.088 16.126 1.00 58.53 170 PHE A O 1
ATOM 1211 N N . THR A 1 171 ? -1.311 8.314 16.411 1.00 47.78 171 THR A N 1
ATOM 1212 C CA . THR A 1 171 ? -2.736 8.612 16.690 1.00 47.78 171 THR A CA 1
ATOM 1213 C C . THR A 1 171 ? -3.657 8.228 15.525 1.00 47.78 171 THR A C 1
ATOM 1215 O O . THR A 1 171 ? -4.783 7.795 15.749 1.00 47.78 171 THR A O 1
ATOM 1218 N N . THR A 1 172 ? -3.162 8.365 14.296 1.00 62.62 172 THR A N 1
ATOM 1219 C CA . THR A 1 172 ? -3.761 7.819 13.079 1.00 62.62 172 THR A CA 1
ATOM 1220 C C . THR A 1 172 ? -2.655 7.019 12.403 1.00 62.62 172 THR A C 1
ATOM 1222 O O . THR A 1 172 ? -1.640 7.621 12.048 1.00 62.62 172 THR A O 1
ATOM 1225 N N . PRO A 1 173 ? -2.783 5.690 12.287 1.00 57.22 173 PRO A N 1
ATOM 1226 C CA . PRO A 1 173 ? -1.836 4.888 11.535 1.00 57.22 173 PRO A CA 1
ATOM 1227 C C . PRO A 1 173 ? -1.781 5.364 10.088 1.00 57.22 173 PRO A C 1
ATOM 1229 O O . PRO A 1 173 ? -2.796 5.782 9.525 1.00 57.22 173 PRO A O 1
ATOM 1232 N N . GLU A 1 174 ? -0.600 5.270 9.492 1.00 63.78 174 GLU A N 1
ATOM 1233 C CA . GLU A 1 174 ? -0.464 5.366 8.043 1.00 63.78 174 GLU A CA 1
ATOM 1234 C C . GLU A 1 174 ? -1.300 4.276 7.357 1.00 63.78 174 GLU A C 1
ATOM 1236 O O . GLU A 1 174 ? -1.684 3.274 7.977 1.00 63.78 174 GLU A O 1
ATOM 1241 N N . ALA A 1 175 ? -1.590 4.466 6.067 1.00 54.00 175 ALA A N 1
ATOM 1242 C CA . ALA A 1 175 ? -2.169 3.391 5.269 1.00 54.00 175 ALA A CA 1
ATOM 1243 C C . ALA A 1 175 ? -1.283 2.136 5.408 1.00 54.00 175 ALA A C 1
ATOM 1245 O O . ALA A 1 175 ? -0.058 2.260 5.320 1.00 54.00 175 ALA A O 1
ATOM 1246 N N . PRO A 1 176 ? -1.868 0.955 5.683 1.00 50.44 176 PRO A N 1
ATOM 1247 C CA . PRO A 1 176 ? -1.082 -0.235 5.955 1.00 50.44 176 PRO A CA 1
ATOM 1248 C C . PRO A 1 176 ? -0.213 -0.576 4.751 1.00 50.44 176 PRO A C 1
ATOM 1250 O O . PRO A 1 176 ? -0.684 -0.535 3.610 1.00 50.44 176 PRO A O 1
ATOM 1253 N N . ALA A 1 177 ? 1.031 -0.922 5.066 1.00 41.69 177 ALA A N 1
ATOM 1254 C CA . ALA A 1 177 ? 2.008 -1.452 4.144 1.00 41.69 177 ALA A CA 1
ATOM 1255 C C . ALA A 1 177 ? 2.132 -2.997 4.260 1.00 41.69 177 ALA A C 1
ATOM 1257 O O . ALA A 1 177 ? 2.347 -3.483 5.394 1.00 41.69 177 ALA A O 1
#

Sequence (177 aa):
MNAGPIRLDQLAASIEGAMVSGDGAVKVSRLAMDSREVLPGDLFACVRGERFDGIQFVASALANGAVALAVDADGDALLSDTADRNGPGGPGAGVPRLVVPDVRQALGTIAAILTARPSSMMRVVGVTGTNGKSTVVHLLESIYRSARRSNGTIGTIGIRINGEESPAAFTTPEAPA

pLDDT: mean 84.02, std 13.65, range [41.69, 97.44]